Protein AF-T1HDE5-F1 (afdb_monomer)

pLDDT: mean 77.38, std 14.58, range [33.34, 96.5]

Foldseek 3Di:
DVVPPDDDDPVRVVVVVVVVVVCVVVVPDDDDDFLAEKEWEKAWDQQDPPLGTKIKIKIAGPPVRDMFIDIDRDLALVVNLCSCVPPNQVVCVVVVHHNAEYEYECDNSCDDDCVPGNNNVSCVVSNHHYHYDDPDPPQLVLLVVLLVLLCLQLQLLDPDDDPVSNVVSVVSVVVSVCSNVVSVVVLLVQVDPDPVVSVVVVVVVVVVVVVVVVVLVVQLVVLCVPPDDPDSVSVSVSSNVVSVVVSVVSVVCSVPRDRDPCVVVVVVVVVVVVVVVVVVVVD

Mean predicted aligned error: 15.59 Å

Solvent-accessible surface area (backbone atoms only — not comparable to full-atom values): 15996 Å² total; per-residue (Å²): 94,92,89,71,74,63,79,74,50,73,71,55,50,52,51,52,52,51,47,52,51,52,42,61,74,68,65,57,81,89,62,89,43,69,36,45,37,29,42,43,50,78,46,80,74,48,73,44,94,94,75,42,49,35,29,34,42,38,39,32,30,71,58,71,64,54,69,51,76,51,79,36,70,58,91,39,23,61,57,58,38,44,51,38,66,74,51,48,51,57,54,34,51,76,71,76,36,65,60,42,28,38,37,29,58,80,47,78,36,64,44,71,59,62,95,77,26,60,26,46,44,51,32,57,76,65,66,26,44,81,44,66,55,80,93,60,58,90,50,61,50,40,50,60,58,33,41,71,53,37,56,51,60,31,61,59,48,60,77,97,68,58,71,69,57,51,55,50,38,52,53,52,42,52,54,48,49,51,52,39,49,57,52,56,69,59,43,56,70,61,64,37,87,50,67,74,56,37,49,49,52,55,51,52,50,53,53,51,51,51,54,49,54,57,55,58,65,48,52,57,58,56,41,42,71,73,70,44,86,88,55,68,61,54,58,27,54,49,37,43,54,50,28,53,50,51,31,51,51,50,50,49,46,61,75,71,57,65,80,63,65,72,69,61,55,50,58,52,47,54,48,52,52,49,52,50,53,58,54,66,74,74,113

Organism: Rhodnius prolixus (NCBI:txid13249)

Structure (mmCIF, N/CA/C/O backbone):
data_AF-T1HDE5-F1
#
_entry.id   AF-T1HDE5-F1
#
loop_
_atom_site.group_PDB
_atom_site.id
_atom_site.type_symbol
_atom_site.label_atom_id
_atom_site.label_alt_id
_atom_site.label_comp_id
_atom_site.label_asym_id
_atom_site.label_entity_id
_atom_site.label_seq_id
_atom_site.pdbx_PDB_ins_code
_atom_site.Cartn_x
_atom_site.Cartn_y
_atom_site.Cartn_z
_atom_site.occupancy
_atom_site.B_iso_or_equiv
_atom_site.auth_seq_id
_atom_site.auth_comp_id
_atom_site.auth_asym_id
_atom_site.auth_atom_id
_atom_site.pdbx_PDB_model_num
ATOM 1 N N . VAL A 1 1 ? -34.417 -14.512 2.293 1.00 53.59 1 VAL A N 1
ATOM 2 C CA . VAL A 1 1 ? -35.151 -14.428 1.002 1.00 53.59 1 VAL A CA 1
ATOM 3 C C . VAL A 1 1 ? -35.798 -15.758 0.611 1.00 53.59 1 VAL A C 1
ATOM 5 O O . VAL A 1 1 ? -37.011 -15.853 0.720 1.00 53.59 1 VAL A O 1
ATOM 8 N N . ALA A 1 2 ? -35.048 -16.818 0.270 1.00 44.81 2 ALA A N 1
ATOM 9 C CA . ALA A 1 2 ? -35.649 -18.088 -0.186 1.00 44.81 2 ALA A CA 1
ATOM 10 C C . ALA A 1 2 ? -36.479 -18.849 0.877 1.00 44.81 2 ALA A C 1
ATOM 12 O O . ALA A 1 2 ? -37.381 -19.600 0.524 1.00 44.81 2 ALA A O 1
ATOM 13 N N . ARG A 1 3 ? -36.214 -18.642 2.177 1.00 43.38 3 ARG A N 1
ATOM 14 C CA . ARG A 1 3 ? -36.973 -19.267 3.282 1.00 43.38 3 ARG A CA 1
ATOM 15 C C . ARG A 1 3 ? -38.222 -18.497 3.734 1.00 43.38 3 ARG A C 1
ATOM 17 O O . ARG A 1 3 ? -39.025 -19.068 4.457 1.00 43.38 3 ARG A O 1
ATOM 24 N N . GLU A 1 4 ? -38.403 -17.246 3.312 1.00 59.16 4 GLU A N 1
ATOM 25 C CA . GLU A 1 4 ? -39.483 -16.364 3.803 1.00 59.16 4 GLU A CA 1
ATOM 26 C C . GLU A 1 4 ? -40.547 -16.048 2.739 1.00 59.16 4 GLU A C 1
ATOM 28 O O . GLU A 1 4 ? -41.459 -15.270 2.993 1.00 59.16 4 GLU A O 1
ATOM 33 N N . GLY A 1 5 ? -40.448 -16.629 1.537 1.00 52.88 5 GLY A N 1
ATOM 34 C CA . GLY A 1 5 ? -41.421 -16.387 0.463 1.00 52.88 5 GLY A CA 1
ATOM 35 C C . GLY A 1 5 ? -41.454 -14.938 -0.038 1.00 52.88 5 GLY A C 1
ATOM 36 O O . GLY A 1 5 ? -42.432 -14.528 -0.657 1.00 52.88 5 GLY A O 1
ATOM 37 N N . ILE A 1 6 ? -40.403 -14.155 0.229 1.00 66.75 6 ILE A N 1
ATOM 38 C CA . ILE A 1 6 ? -40.292 -12.767 -0.225 1.00 66.75 6 ILE A CA 1
ATOM 39 C C . ILE A 1 6 ? -40.090 -12.783 -1.743 1.00 66.75 6 ILE A C 1
ATOM 41 O O . ILE A 1 6 ? -39.006 -13.110 -2.229 1.00 66.75 6 ILE A O 1
ATOM 45 N N . VAL A 1 7 ? -41.148 -12.447 -2.483 1.00 74.81 7 VAL A N 1
ATOM 46 C CA . VAL A 1 7 ? -41.106 -12.264 -3.937 1.00 74.81 7 VAL A CA 1
ATOM 47 C C . VAL A 1 7 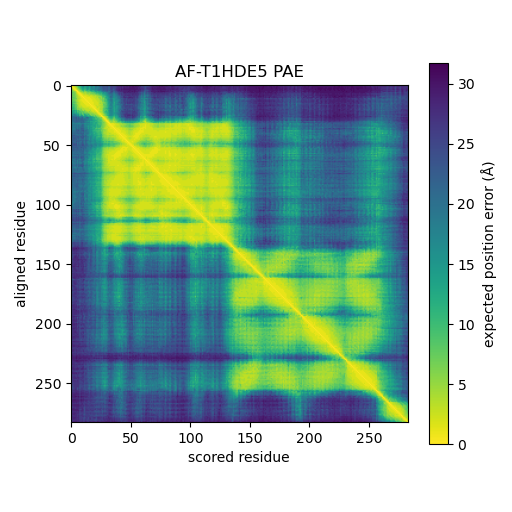? -40.513 -10.887 -4.216 1.00 74.81 7 VAL A C 1
ATOM 49 O O . VAL A 1 7 ? -41.127 -9.863 -3.919 1.00 74.81 7 VAL A O 1
ATOM 52 N N . LEU A 1 8 ? -39.291 -10.868 -4.742 1.00 75.31 8 LEU A N 1
ATOM 53 C CA . LEU A 1 8 ? -38.623 -9.642 -5.165 1.00 75.31 8 LEU A CA 1
ATOM 54 C C . LEU A 1 8 ? -39.191 -9.185 -6.511 1.00 75.31 8 LEU A C 1
ATOM 56 O O . LEU A 1 8 ? -39.484 -10.003 -7.379 1.00 75.31 8 LEU A O 1
ATOM 60 N N . THR A 1 9 ? -39.340 -7.875 -6.678 1.00 85.38 9 THR A N 1
ATOM 61 C CA . THR A 1 9 ? -39.699 -7.280 -7.974 1.00 85.38 9 THR A CA 1
ATOM 62 C C . THR A 1 9 ? -38.516 -7.337 -8.940 1.00 85.38 9 THR A C 1
ATOM 64 O O . THR A 1 9 ? -37.364 -7.302 -8.506 1.00 85.38 9 THR A O 1
ATOM 67 N N . ASP A 1 10 ? -38.775 -7.337 -10.249 1.00 80.25 10 ASP A N 1
ATOM 68 C CA . ASP A 1 10 ? -37.720 -7.366 -11.277 1.00 80.25 10 ASP A CA 1
ATOM 69 C C . ASP A 1 10 ? -36.709 -6.216 -11.118 1.00 80.25 10 ASP A C 1
ATOM 71 O O . ASP A 1 10 ? -35.513 -6.394 -11.333 1.00 80.25 10 ASP A O 1
ATOM 75 N N . ALA A 1 11 ? -37.161 -5.046 -10.652 1.00 79.69 11 ALA A N 1
ATOM 76 C CA . ALA A 1 11 ? -36.290 -3.910 -10.351 1.00 79.69 11 ALA A CA 1
ATOM 77 C C . ALA A 1 11 ? -35.357 -4.170 -9.152 1.00 79.69 11 ALA A C 1
ATOM 79 O O . ALA A 1 11 ? -34.214 -3.720 -9.150 1.00 79.69 11 ALA A O 1
ATOM 80 N N . GLN A 1 12 ? -35.824 -4.902 -8.136 1.00 72.50 12 GLN A N 1
ATOM 81 C CA . GLN A 1 12 ? -35.010 -5.295 -6.982 1.00 72.50 12 GLN A CA 1
ATOM 82 C C . GLN A 1 12 ? -34.031 -6.416 -7.337 1.00 72.50 12 GLN A C 1
ATOM 84 O O . GLN A 1 12 ? -32.903 -6.394 -6.852 1.00 72.50 12 GLN A O 1
ATOM 89 N N . ILE A 1 13 ? -34.437 -7.356 -8.197 1.00 78.06 13 ILE A N 1
ATOM 90 C CA . ILE A 1 13 ? -33.554 -8.404 -8.730 1.00 78.06 13 ILE A CA 1
ATOM 91 C C . ILE A 1 13 ? -32.435 -7.757 -9.552 1.00 78.06 13 ILE A C 1
ATOM 93 O O . ILE A 1 13 ? -31.268 -7.968 -9.246 1.00 78.06 13 ILE A O 1
ATOM 97 N N . ALA A 1 14 ? -32.773 -6.864 -10.485 1.00 77.44 14 ALA A N 1
ATOM 98 C CA . ALA A 1 14 ? -31.784 -6.142 -11.284 1.00 77.44 14 ALA A CA 1
ATOM 99 C C . ALA A 1 14 ? -30.843 -5.271 -10.429 1.00 77.44 14 ALA A C 1
ATOM 101 O O . ALA A 1 14 ? -29.657 -5.155 -10.730 1.00 77.44 14 ALA A O 1
ATOM 102 N N . ALA A 1 15 ? -31.342 -4.664 -9.344 1.00 73.06 15 ALA A N 1
ATOM 103 C CA . ALA A 1 15 ? -30.507 -3.907 -8.412 1.00 73.06 15 ALA A CA 1
ATOM 104 C C . ALA A 1 15 ? -29.549 -4.808 -7.611 1.00 73.06 15 ALA A C 1
ATOM 106 O O . ALA A 1 15 ? -28.401 -4.425 -7.389 1.00 73.06 15 ALA A O 1
ATOM 107 N N . LEU A 1 16 ? -29.998 -5.999 -7.200 1.00 73.25 16 LEU A N 1
ATOM 108 C CA . LEU A 1 16 ? -29.165 -6.994 -6.520 1.00 73.25 16 LEU A CA 1
ATOM 109 C C . LEU A 1 16 ? -28.104 -7.582 -7.453 1.00 73.25 16 LEU A C 1
ATOM 111 O O . LEU A 1 16 ? -26.960 -7.719 -7.039 1.00 73.25 16 LEU A O 1
ATOM 115 N N . GLU A 1 17 ? -28.456 -7.874 -8.704 1.00 74.88 17 GLU A N 1
ATOM 116 C CA . GLU A 1 17 ? -27.522 -8.369 -9.723 1.00 74.88 17 GLU A CA 1
ATOM 117 C C . GLU A 1 17 ? -26.490 -7.307 -10.106 1.00 74.88 17 GLU A C 1
ATOM 119 O O . GLU A 1 17 ? -25.300 -7.601 -10.188 1.00 74.88 17 GLU A O 1
ATOM 124 N N . LYS A 1 18 ? -26.919 -6.050 -10.272 1.00 70.19 18 LYS A N 1
ATOM 125 C CA . LYS A 1 18 ? -26.002 -4.935 -10.522 1.00 70.19 18 LYS A CA 1
ATOM 126 C C . LYS A 1 18 ? -25.035 -4.739 -9.357 1.00 70.19 18 LYS A C 1
ATOM 128 O O . LYS A 1 18 ? -23.846 -4.573 -9.591 1.00 70.19 18 LYS A O 1
ATOM 133 N N . LYS A 1 19 ? -25.534 -4.803 -8.120 1.00 61.78 19 LYS A N 1
ATOM 134 C CA . LYS A 1 19 ? -24.687 -4.731 -6.929 1.00 61.78 19 LYS A CA 1
ATOM 135 C C . LYS A 1 19 ? -23.710 -5.908 -6.870 1.00 61.78 19 LYS A C 1
ATOM 137 O O . LYS A 1 19 ? -22.530 -5.680 -6.678 1.00 61.78 19 LYS A O 1
ATOM 142 N N . ALA A 1 20 ? -24.168 -7.135 -7.117 1.00 57.62 20 ALA A N 1
ATOM 143 C CA . ALA A 1 20 ? -23.297 -8.310 -7.138 1.00 57.62 20 ALA A CA 1
ATOM 144 C C . ALA A 1 20 ? -22.174 -8.183 -8.184 1.00 57.62 20 ALA A C 1
ATOM 146 O O . ALA A 1 20 ? -21.029 -8.511 -7.892 1.00 57.62 20 ALA A O 1
ATOM 147 N N . HIS A 1 21 ? -22.479 -7.655 -9.373 1.00 54.59 21 HIS A N 1
ATOM 148 C CA . HIS A 1 21 ? -21.471 -7.384 -10.400 1.00 54.59 21 HIS A CA 1
ATOM 149 C C . HIS A 1 21 ? -20.528 -6.225 -10.045 1.00 54.59 21 HIS A C 1
ATOM 151 O O . HIS A 1 21 ? -19.339 -6.305 -10.352 1.00 54.59 21 HIS A O 1
ATOM 157 N N . ASP A 1 22 ? -21.025 -5.166 -9.402 1.00 46.50 22 ASP A N 1
ATOM 158 C CA . ASP A 1 22 ? -20.192 -4.060 -8.914 1.00 46.50 22 ASP A CA 1
ATOM 159 C C . ASP A 1 22 ? -19.246 -4.540 -7.786 1.00 46.50 22 ASP A C 1
ATOM 161 O O . ASP A 1 22 ? -18.060 -4.193 -7.786 1.00 46.50 22 ASP A O 1
ATOM 165 N N . ASP A 1 23 ? -19.730 -5.406 -6.889 1.00 47.06 23 ASP A N 1
ATOM 166 C CA . ASP A 1 23 ? -18.965 -6.022 -5.794 1.00 47.06 23 ASP A CA 1
ATOM 167 C C . ASP A 1 23 ? -17.870 -6.975 -6.356 1.00 47.06 23 ASP A C 1
ATOM 169 O O . ASP A 1 23 ? -16.711 -6.946 -5.920 1.00 47.06 23 ASP A O 1
ATOM 173 N N . GLU A 1 24 ? -18.190 -7.752 -7.404 1.00 43.56 24 GLU A N 1
ATOM 174 C CA . GLU A 1 24 ? -17.258 -8.641 -8.123 1.00 43.56 24 GLU A CA 1
ATOM 175 C C . GLU A 1 24 ? -16.187 -7.851 -8.908 1.00 43.56 24 GLU A C 1
ATOM 177 O O . GLU A 1 24 ? -15.001 -8.198 -8.890 1.00 43.56 24 GLU A O 1
ATOM 182 N N . ALA A 1 25 ? -16.563 -6.727 -9.532 1.00 33.34 25 ALA A N 1
ATOM 183 C CA . ALA A 1 25 ? -15.646 -5.837 -10.250 1.00 33.34 25 ALA A CA 1
ATOM 184 C C . ALA A 1 25 ? -14.690 -5.067 -9.315 1.00 33.34 25 ALA A C 1
ATOM 186 O O . ALA A 1 25 ? -13.556 -4.758 -9.700 1.00 33.34 25 ALA A O 1
ATOM 187 N N . CYS A 1 26 ? -15.115 -4.778 -8.081 1.00 38.41 26 CYS A N 1
ATOM 188 C CA . CYS A 1 26 ? -14.290 -4.132 -7.056 1.00 38.41 26 CYS A CA 1
ATOM 189 C C . CYS A 1 26 ? -13.333 -5.094 -6.333 1.00 38.41 26 CYS A C 1
ATOM 191 O O . CYS A 1 26 ? -12.420 -4.635 -5.635 1.00 38.41 26 CYS A O 1
ATOM 193 N N . GLY A 1 27 ? -13.488 -6.409 -6.526 1.00 43.47 27 GLY A N 1
ATOM 194 C CA . GLY A 1 27 ? -12.720 -7.419 -5.800 1.00 43.47 27 GLY A CA 1
ATOM 195 C C . GLY A 1 27 ? -13.027 -7.405 -4.302 1.00 43.47 27 GLY A C 1
ATOM 196 O O . GLY A 1 27 ? -12.107 -7.573 -3.493 1.00 43.47 27 GLY A O 1
ATOM 197 N N . GLU A 1 28 ? -14.287 -7.138 -3.941 1.00 50.78 28 GLU A N 1
ATOM 198 C CA . GLU A 1 28 ? -14.739 -7.175 -2.554 1.00 50.78 28 GLU A CA 1
ATOM 199 C C . GLU A 1 28 ? -14.569 -8.597 -2.001 1.00 50.78 28 GLU A C 1
ATOM 201 O O . GLU A 1 28 ? -14.748 -9.597 -2.698 1.00 50.78 28 GLU A O 1
ATOM 206 N N . ILE A 1 29 ? -14.113 -8.698 -0.753 1.00 61.16 29 ILE A N 1
ATOM 207 C CA . ILE A 1 29 ? -13.848 -9.993 -0.129 1.00 61.16 29 ILE A CA 1
ATOM 208 C C . ILE A 1 29 ? -15.200 -10.675 0.084 1.00 61.16 29 ILE A C 1
ATOM 210 O O . ILE A 1 29 ? -16.073 -10.098 0.727 1.00 61.16 29 ILE A O 1
ATOM 214 N N . GLU A 1 30 ? -15.381 -11.884 -0.451 1.00 61.44 30 GLU A N 1
ATOM 215 C CA . GLU A 1 30 ? -16.625 -12.637 -0.274 1.00 61.44 30 GLU A CA 1
ATOM 216 C C . GLU A 1 30 ? -16.906 -12.872 1.214 1.00 61.44 30 GLU A C 1
ATOM 218 O O . GLU A 1 30 ? -16.076 -13.424 1.943 1.00 61.44 30 GLU A O 1
ATOM 223 N N . THR A 1 31 ? -18.093 -12.466 1.666 1.00 74.25 31 THR A N 1
ATOM 224 C CA . THR A 1 31 ? -18.547 -12.614 3.053 1.00 74.25 31 THR A CA 1
ATOM 225 C C . THR A 1 31 ? -19.883 -13.339 3.061 1.00 74.25 31 THR A C 1
ATOM 227 O O . THR A 1 31 ? -20.853 -12.893 2.457 1.00 74.25 31 THR A O 1
ATOM 230 N N . ALA A 1 32 ? -19.934 -14.508 3.699 1.00 78.12 32 ALA A N 1
ATOM 231 C CA . ALA A 1 32 ? -21.092 -15.394 3.576 1.00 78.12 32 ALA A CA 1
ATOM 232 C C . ALA A 1 32 ? -22.177 -15.137 4.637 1.00 78.12 32 ALA A C 1
ATOM 234 O O . ALA A 1 32 ? -23.365 -15.302 4.361 1.00 78.12 32 ALA A O 1
ATOM 235 N N . HIS A 1 33 ? -21.777 -14.770 5.858 1.00 83.19 33 HIS A N 1
ATOM 236 C CA . HIS A 1 33 ? -22.671 -14.587 7.005 1.00 83.19 33 HIS A CA 1
ATOM 237 C C . HIS A 1 33 ? -22.008 -13.731 8.105 1.00 83.19 33 HIS A C 1
ATOM 239 O O . HIS A 1 33 ? -20.786 -13.552 8.079 1.00 83.19 33 HIS A O 1
ATOM 245 N N . PRO A 1 34 ? -22.769 -13.225 9.099 1.00 88.81 34 PRO A N 1
ATOM 246 C CA . PRO A 1 34 ? -22.189 -12.561 10.266 1.00 88.81 34 PRO A CA 1
ATOM 247 C C . PRO A 1 34 ? -21.198 -13.483 10.990 1.00 88.81 34 PRO A C 1
ATOM 249 O O . PRO A 1 34 ? -21.439 -14.687 11.099 1.00 88.81 34 PRO A O 1
ATOM 252 N N . GLY A 1 35 ? -20.079 -12.934 11.452 1.00 86.94 35 GLY A N 1
ATOM 253 C CA . GLY A 1 35 ? -18.974 -13.674 12.061 1.00 86.94 35 GLY A CA 1
ATOM 254 C C . GLY A 1 35 ? -18.032 -14.343 11.052 1.00 86.94 35 GLY A C 1
ATOM 255 O O . GLY A 1 35 ? -16.969 -14.818 11.438 1.00 86.94 35 GLY A O 1
ATOM 256 N N . TYR A 1 36 ? -18.348 -14.365 9.751 1.00 87.88 36 TYR A N 1
ATOM 257 C CA . TYR A 1 36 ? -17.479 -15.008 8.757 1.00 87.88 36 TYR A CA 1
ATOM 258 C C . TYR A 1 36 ? -16.140 -14.280 8.586 1.00 87.88 36 TYR A C 1
ATOM 260 O O . TYR A 1 36 ? -15.089 -14.917 8.533 1.00 87.88 36 TYR A O 1
ATOM 268 N N . LEU A 1 37 ? -16.176 -12.947 8.502 1.00 90.06 37 LEU A N 1
ATOM 269 C CA . LEU A 1 37 ? -14.991 -12.115 8.330 1.00 90.06 37 LEU A CA 1
ATOM 270 C C . LEU A 1 37 ? -15.151 -10.780 9.062 1.00 90.06 37 LEU A C 1
ATOM 272 O O . LEU A 1 37 ? -16.009 -9.960 8.725 1.00 90.06 37 LEU A O 1
ATOM 276 N N . GLY A 1 38 ? -14.269 -10.535 10.021 1.00 92.56 38 GLY A N 1
ATOM 277 C CA . GLY A 1 38 ? -14.075 -9.224 10.627 1.00 92.56 38 GLY A CA 1
ATOM 278 C C . GLY A 1 38 ? -12.896 -8.487 10.006 1.00 92.56 38 GLY A C 1
ATOM 279 O O . GLY A 1 38 ? -11.871 -9.095 9.720 1.00 92.56 38 GLY A O 1
ATOM 280 N N . SER A 1 39 ? -13.011 -7.179 9.819 1.00 93.44 39 SER A N 1
ATOM 281 C CA . SER A 1 39 ? -11.881 -6.297 9.532 1.00 93.44 39 SER A CA 1
ATOM 282 C C . SER A 1 39 ? -11.478 -5.597 10.821 1.00 93.44 39 SER A C 1
ATOM 284 O O . SER A 1 39 ? -12.318 -4.947 11.444 1.00 93.44 39 SER A O 1
ATOM 286 N N . GLN A 1 40 ? -10.215 -5.711 11.221 1.00 94.69 40 GLN A N 1
ATOM 287 C CA . GLN A 1 40 ? -9.689 -5.029 12.400 1.00 94.69 40 GLN A CA 1
ATOM 288 C C . GLN A 1 40 ? -8.559 -4.075 12.015 1.00 94.69 40 GLN A C 1
ATOM 290 O O . GLN A 1 40 ? -7.674 -4.443 11.241 1.00 94.69 40 GLN A O 1
ATOM 295 N N . ASP A 1 41 ? -8.610 -2.862 12.565 1.00 93.25 41 ASP A N 1
ATOM 296 C CA . ASP A 1 41 ? -7.663 -1.793 12.257 1.00 93.25 41 ASP A CA 1
ATOM 297 C C . ASP A 1 41 ? -7.372 -0.878 13.463 1.00 93.25 41 ASP A C 1
ATOM 299 O O . ASP A 1 41 ? -8.174 -0.775 14.401 1.00 93.25 41 ASP A O 1
ATOM 303 N N . THR A 1 42 ? -6.205 -0.225 13.442 1.00 91.75 42 THR A N 1
ATOM 304 C CA . THR A 1 42 ? -5.727 0.686 14.488 1.00 91.75 42 THR A CA 1
ATOM 305 C C . THR A 1 42 ? -5.529 2.090 13.943 1.00 91.75 42 THR A C 1
ATOM 307 O O . THR A 1 42 ? -4.538 2.373 13.275 1.00 91.75 42 THR A O 1
ATOM 310 N N . PHE A 1 43 ? -6.367 3.021 14.382 1.00 90.81 43 PHE A N 1
ATOM 311 C CA . PHE A 1 43 ? -6.286 4.417 13.975 1.00 90.81 43 PHE A CA 1
ATOM 312 C C . PHE A 1 43 ? -5.634 5.299 15.050 1.00 90.81 43 PHE A C 1
ATOM 314 O O . PHE A 1 43 ? -5.962 5.206 16.236 1.00 90.81 43 PHE A O 1
ATOM 321 N N . TYR A 1 44 ? -4.716 6.193 14.671 1.00 88.50 44 TYR A N 1
ATOM 322 C CA . TYR A 1 44 ? -4.182 7.194 15.602 1.00 88.50 44 TYR A CA 1
ATOM 323 C C . TYR A 1 44 ? -5.142 8.380 15.727 1.00 88.50 44 TYR A C 1
ATOM 325 O O . TYR A 1 44 ? -5.355 9.125 14.777 1.00 88.50 44 TYR A O 1
ATOM 333 N N . VAL A 1 45 ? -5.679 8.591 16.927 1.00 87.00 45 VAL A N 1
ATOM 334 C CA . VAL A 1 45 ? -6.692 9.627 17.179 1.00 87.00 45 VAL A CA 1
ATOM 335 C C . VAL A 1 45 ? -6.052 10.987 17.445 1.00 87.00 45 VAL A C 1
ATOM 337 O O . VAL A 1 45 ? -6.553 12.016 16.998 1.00 87.00 45 VAL A O 1
ATOM 340 N N . GLY A 1 46 ? -4.953 11.020 18.203 1.00 82.56 46 GLY A N 1
ATOM 341 C CA . GLY A 1 46 ? -4.307 12.272 18.594 1.00 82.56 46 GLY A CA 1
ATOM 342 C C . GLY A 1 46 ? -3.537 12.183 19.907 1.00 82.56 46 GLY A C 1
ATOM 343 O O . GLY A 1 46 ? -3.324 11.106 20.459 1.00 82.56 46 GLY A O 1
ATOM 344 N N . ASN A 1 47 ? -3.105 13.338 20.415 1.00 88.38 47 ASN A N 1
ATOM 345 C CA . ASN A 1 47 ? -2.389 13.455 21.684 1.00 88.38 47 ASN A CA 1
ATOM 346 C C . ASN A 1 47 ? -3.186 14.328 22.658 1.00 88.38 47 ASN A C 1
ATOM 348 O O . ASN A 1 47 ? -3.473 15.489 22.363 1.00 88.38 47 ASN A O 1
ATOM 352 N N . LEU A 1 48 ? -3.518 13.774 23.821 1.00 87.50 48 LEU A N 1
ATOM 353 C CA . LEU A 1 48 ? -4.272 14.447 24.872 1.00 87.50 48 LEU A CA 1
ATOM 354 C C . LEU A 1 48 ? -3.351 14.850 26.021 1.00 87.50 48 LEU A C 1
ATOM 356 O O . LEU A 1 48 ? -2.603 14.044 26.577 1.00 87.50 48 LEU A O 1
ATOM 360 N N . LYS A 1 49 ? -3.417 16.129 26.402 1.00 88.19 49 LYS A N 1
ATOM 361 C CA . LYS A 1 49 ? -2.581 16.696 27.465 1.00 88.19 49 LYS A CA 1
ATOM 362 C C . LYS A 1 49 ? -2.827 15.953 28.785 1.00 88.19 49 LYS A C 1
ATOM 364 O O . LYS A 1 49 ? -3.948 15.921 29.275 1.00 88.19 49 LYS A O 1
ATOM 369 N N . GLY A 1 50 ? -1.768 15.379 29.355 1.00 88.94 50 GLY A N 1
ATOM 370 C CA . GLY A 1 50 ? -1.820 14.599 30.599 1.00 88.94 50 GLY A CA 1
ATOM 371 C C . GLY A 1 50 ? -2.066 13.096 30.419 1.00 88.94 50 GLY A C 1
ATOM 372 O O . GLY A 1 50 ? -1.801 12.346 31.350 1.00 88.94 50 GLY A O 1
ATOM 373 N N . VAL A 1 51 ? -2.499 12.648 29.236 1.00 86.25 51 VAL A N 1
ATOM 374 C CA . VAL A 1 51 ? -2.740 11.225 28.917 1.00 86.25 51 VAL A CA 1
ATOM 375 C C . VAL A 1 51 ? -1.706 10.697 27.920 1.00 86.25 51 VAL A C 1
ATOM 377 O O . VAL A 1 51 ? -1.236 9.571 28.046 1.00 86.25 51 VAL A O 1
ATOM 380 N N . GLY A 1 52 ? -1.300 11.528 26.958 1.00 90.38 52 GLY A N 1
ATOM 381 C CA . GLY A 1 52 ? -0.385 11.155 25.887 1.00 90.38 52 GLY A CA 1
ATOM 382 C C . GLY A 1 52 ? -1.113 10.778 24.597 1.00 90.38 52 GLY A C 1
ATOM 383 O O . GLY A 1 52 ? -2.223 11.240 24.323 1.00 90.38 52 GLY A O 1
ATOM 384 N N . ARG A 1 53 ? -0.447 9.961 23.774 1.00 88.94 53 ARG A N 1
ATOM 385 C CA . ARG A 1 53 ? -0.973 9.483 22.489 1.00 88.94 53 ARG A CA 1
ATOM 386 C C . ARG A 1 53 ? -2.171 8.565 22.715 1.00 88.94 53 ARG A C 1
ATOM 388 O O . ARG A 1 53 ? -2.142 7.744 23.624 1.00 88.94 53 ARG A O 1
ATOM 395 N N . ILE A 1 54 ? -3.186 8.690 21.868 1.00 92.50 54 ILE A N 1
ATOM 396 C CA . ILE A 1 54 ? -4.377 7.845 21.877 1.00 92.50 54 ILE A CA 1
ATOM 397 C C . ILE A 1 54 ? -4.529 7.170 20.520 1.00 92.50 54 ILE A C 1
ATOM 399 O O . ILE A 1 54 ? -4.453 7.812 19.471 1.00 92.50 54 ILE A O 1
ATOM 403 N N . TYR A 1 55 ? -4.774 5.869 20.572 1.00 92.19 55 TYR A N 1
ATOM 404 C CA . TYR A 1 55 ? -5.036 4.995 19.442 1.00 92.19 55 TYR A CA 1
ATOM 405 C C . TYR A 1 55 ? -6.419 4.369 19.614 1.00 92.19 55 TYR A C 1
ATOM 407 O O . TYR A 1 55 ? -6.807 4.006 20.722 1.00 92.19 55 TYR A O 1
ATOM 415 N N . GLN A 1 56 ? -7.162 4.237 18.526 1.00 94.56 56 GLN A N 1
ATOM 416 C CA . GLN A 1 56 ? -8.447 3.561 18.467 1.00 94.56 56 GLN A CA 1
ATOM 417 C C . GLN A 1 56 ? -8.257 2.215 17.782 1.00 94.56 56 GLN A C 1
ATOM 419 O O . GLN A 1 56 ? -7.862 2.172 16.623 1.00 94.56 56 GLN A O 1
ATOM 424 N N . GLN A 1 57 ? -8.558 1.129 18.484 1.00 95.88 57 GLN A N 1
ATOM 425 C CA . GLN A 1 57 ? -8.783 -0.162 17.843 1.00 95.88 57 GLN A CA 1
ATOM 426 C C . GLN A 1 57 ? -10.233 -0.218 17.389 1.00 95.88 57 GLN A C 1
ATOM 428 O O . GLN A 1 57 ? -11.134 0.089 18.176 1.00 95.88 57 GLN A O 1
ATOM 433 N N . THR A 1 58 ? -10.452 -0.631 16.148 1.00 95.88 58 THR A N 1
ATOM 434 C CA . THR A 1 58 ? -11.786 -0.819 15.581 1.00 95.88 58 THR A CA 1
ATOM 435 C C . THR A 1 58 ? -11.876 -2.201 14.960 1.00 95.88 58 THR A C 1
ATOM 437 O O . THR A 1 58 ? -11.000 -2.602 14.203 1.00 95.88 58 THR A O 1
ATOM 440 N N . PHE A 1 59 ? -12.948 -2.917 15.268 1.00 96.12 59 PHE A N 1
ATOM 441 C CA . PHE A 1 59 ? -13.354 -4.149 14.610 1.00 96.12 59 PHE A CA 1
ATOM 442 C C . PHE A 1 59 ? -14.673 -3.888 13.894 1.00 96.12 59 PHE A C 1
ATOM 444 O O . PHE A 1 59 ? -15.591 -3.337 14.498 1.00 96.12 59 PHE A O 1
ATOM 451 N N . VAL A 1 60 ? -14.786 -4.298 12.636 1.00 95.00 60 VAL A N 1
ATOM 452 C CA . VAL A 1 60 ? -16.019 -4.212 11.853 1.00 95.00 60 VAL A CA 1
ATOM 453 C C . VAL A 1 60 ? -16.297 -5.563 11.226 1.00 95.00 60 VAL A C 1
ATOM 455 O O . VAL A 1 60 ? -15.475 -6.083 10.475 1.00 95.00 60 VAL A O 1
ATOM 458 N N . ASP A 1 61 ? -17.471 -6.121 11.482 1.00 93.25 61 ASP A N 1
ATOM 459 C CA . ASP A 1 61 ? -17.927 -7.288 10.743 1.00 93.25 61 ASP A CA 1
ATOM 460 C C . ASP A 1 61 ? -18.346 -6.884 9.334 1.00 93.25 61 ASP A C 1
ATOM 462 O O . ASP A 1 61 ? -19.161 -5.985 9.112 1.00 93.25 61 ASP A O 1
ATOM 466 N N . THR A 1 62 ? -17.741 -7.542 8.358 1.00 87.00 62 THR A N 1
ATOM 467 C CA . THR A 1 62 ? -17.856 -7.149 6.954 1.00 87.00 62 THR A CA 1
ATOM 468 C C . THR A 1 62 ? -19.213 -7.500 6.343 1.00 87.00 62 THR A C 1
ATOM 470 O O . THR A 1 62 ? -19.582 -6.883 5.344 1.00 87.00 62 THR A O 1
ATOM 473 N N . TYR A 1 63 ? -19.993 -8.393 6.962 1.00 86.50 63 TYR A N 1
ATOM 474 C CA . TYR A 1 63 ? -21.325 -8.778 6.497 1.00 86.50 63 TYR A CA 1
ATOM 475 C C . TYR A 1 63 ? -22.422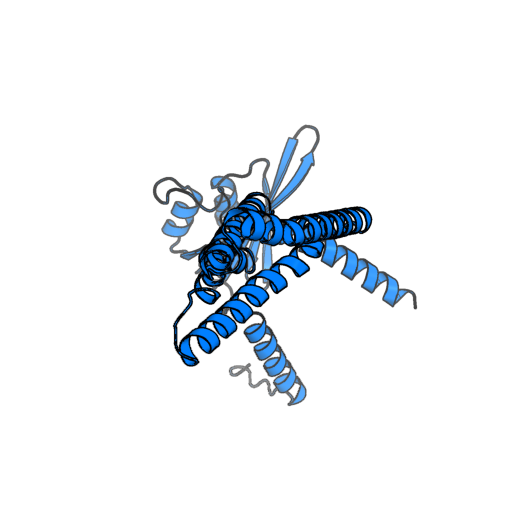 -7.927 7.156 1.00 86.50 63 TYR A C 1
ATOM 477 O O . TYR A 1 63 ? -23.177 -7.226 6.486 1.00 86.50 63 TYR A O 1
ATOM 485 N N . SER A 1 64 ? -22.488 -7.958 8.486 1.00 87.50 64 SER A N 1
ATOM 486 C CA . SER A 1 64 ? -23.504 -7.282 9.301 1.00 87.50 64 SER A CA 1
ATOM 487 C C . SER A 1 64 ? -23.243 -5.788 9.493 1.00 87.50 64 SER A C 1
ATOM 489 O O . SER A 1 64 ? -24.144 -5.062 9.909 1.00 87.50 64 SER A O 1
ATOM 491 N N . LYS A 1 65 ? -22.018 -5.327 9.198 1.00 89.75 65 LYS A N 1
ATOM 492 C CA . LYS A 1 65 ? -21.547 -3.948 9.410 1.00 89.75 65 LYS A CA 1
ATOM 493 C C . LYS A 1 65 ? -21.610 -3.499 10.877 1.00 89.75 65 LYS A C 1
ATOM 495 O O . LYS A 1 65 ? -21.578 -2.303 11.161 1.00 89.75 65 LYS A O 1
ATOM 500 N N . VAL A 1 66 ? -21.666 -4.446 11.817 1.00 91.56 66 VAL A N 1
ATOM 501 C CA . VAL A 1 66 ? -21.548 -4.167 13.253 1.00 91.56 66 VAL A CA 1
ATOM 502 C C . VAL A 1 66 ? -20.100 -3.821 13.571 1.00 91.56 66 VAL A C 1
ATOM 504 O O . VAL A 1 66 ? -19.184 -4.559 13.206 1.00 91.56 66 VAL A O 1
ATOM 507 N N . ALA A 1 67 ? -19.899 -2.699 14.261 1.00 94.56 67 ALA A N 1
ATOM 508 C CA . ALA A 1 67 ? -18.584 -2.202 14.627 1.00 94.56 67 ALA A CA 1
ATOM 509 C C . ALA A 1 67 ? -18.416 -2.112 16.146 1.00 94.56 67 ALA A C 1
ATOM 511 O O . ALA A 1 67 ? -19.301 -1.635 16.855 1.00 94.56 67 ALA A O 1
ATOM 512 N N . HIS A 1 68 ? -17.243 -2.508 16.627 1.00 95.94 68 HIS A N 1
ATOM 513 C CA . HIS A 1 68 ? -16.791 -2.308 17.998 1.00 95.94 68 HIS A CA 1
ATOM 514 C C . HIS A 1 68 ? -15.531 -1.457 17.968 1.00 95.94 68 HIS A C 1
ATOM 516 O O . HIS A 1 68 ? -14.643 -1.692 17.149 1.00 95.94 68 HIS A O 1
ATOM 522 N N . CYS A 1 69 ? -15.425 -0.479 18.862 1.00 95.44 69 CYS A N 1
ATOM 523 C CA . CYS A 1 69 ? -14.224 0.333 18.965 1.00 95.44 69 CYS A CA 1
ATOM 524 C C . CYS A 1 69 ? -13.850 0.605 20.419 1.00 95.44 69 CYS A C 1
ATOM 526 O O . CYS A 1 69 ? -14.712 0.762 21.285 1.00 95.44 69 CYS A O 1
ATOM 528 N N . LYS A 1 70 ? -12.544 0.662 20.685 1.00 96.25 70 LYS A N 1
ATOM 529 C CA . LYS A 1 70 ? -11.996 0.935 22.016 1.00 96.25 70 LYS A CA 1
ATOM 530 C C . LYS A 1 70 ? -10.715 1.752 21.903 1.00 96.25 70 LYS A C 1
ATOM 532 O O . LYS A 1 70 ? -9.920 1.568 20.981 1.00 96.25 70 LYS A O 1
ATOM 537 N N . LEU A 1 71 ? -10.548 2.701 22.823 1.00 95.31 71 LEU A N 1
ATOM 538 C CA . LEU A 1 71 ? -9.405 3.610 22.858 1.00 95.31 71 LEU A CA 1
ATOM 539 C C . LEU A 1 71 ? -8.324 3.089 23.804 1.00 95.31 71 LEU A C 1
ATOM 541 O O . LEU A 1 71 ? -8.612 2.667 24.922 1.00 95.31 71 LEU A O 1
ATOM 545 N N . TYR A 1 72 ? -7.075 3.203 23.370 1.00 94.62 72 TYR A N 1
ATOM 546 C CA . TYR A 1 72 ? -5.888 2.789 24.101 1.00 94.62 72 TYR A CA 1
ATOM 547 C C . TYR A 1 72 ? -4.815 3.870 24.039 1.00 94.62 72 TYR A C 1
ATOM 549 O O . TYR A 1 72 ? -4.708 4.621 23.072 1.00 94.62 72 TYR A O 1
ATOM 557 N N . THR A 1 73 ? -3.968 3.928 25.059 1.00 92.81 73 THR A N 1
ATOM 558 C CA . THR A 1 73 ? -2.804 4.828 25.081 1.00 92.81 73 THR A CA 1
ATOM 559 C C . THR A 1 73 ? -1.598 4.258 24.335 1.00 92.81 73 THR A C 1
ATOM 561 O O . THR A 1 73 ? -0.675 4.988 23.977 1.00 92.81 73 THR A O 1
ATOM 564 N N . ASN A 1 74 ? -1.618 2.952 24.055 1.00 88.69 74 ASN A N 1
ATOM 565 C CA . ASN A 1 74 ? -0.532 2.221 23.419 1.00 88.69 74 ASN A CA 1
ATOM 566 C C . ASN A 1 74 ? -1.029 1.415 22.213 1.00 88.69 74 ASN A C 1
ATOM 568 O O . ASN A 1 74 ? -2.118 0.838 22.231 1.00 88.69 74 ASN A O 1
ATOM 572 N N . LYS A 1 75 ? -0.175 1.336 21.192 1.00 89.00 75 LYS A N 1
ATOM 573 C CA . LYS A 1 75 ? -0.350 0.511 19.995 1.00 89.00 75 LYS A CA 1
ATOM 574 C C . LYS A 1 75 ? 0.464 -0.779 20.168 1.00 89.00 75 LYS A C 1
ATOM 576 O O . LYS A 1 75 ? 1.649 -0.796 19.846 1.00 89.00 75 LYS A O 1
ATOM 581 N N . THR A 1 76 ? -0.130 -1.815 20.768 1.00 92.75 76 THR A N 1
ATOM 582 C CA . THR A 1 76 ? 0.538 -3.101 21.053 1.00 92.75 76 THR A CA 1
ATOM 583 C C . THR A 1 76 ? -0.346 -4.292 20.665 1.00 92.75 76 THR A C 1
ATOM 585 O O . THR A 1 76 ? -1.566 -4.146 20.601 1.00 92.75 76 THR A O 1
ATOM 588 N N . PRO A 1 77 ? 0.231 -5.492 20.456 1.00 93.38 77 PRO A N 1
ATOM 589 C CA . PRO A 1 77 ? -0.557 -6.695 20.175 1.00 93.38 77 PRO A CA 1
ATOM 590 C C . PRO A 1 77 ? -1.588 -7.024 21.253 1.00 93.38 77 PRO A C 1
ATOM 592 O O . PRO A 1 77 ? -2.693 -7.473 20.957 1.00 93.38 77 PRO A O 1
ATOM 595 N N . LEU A 1 78 ? -1.251 -6.736 22.511 1.00 93.69 78 LEU A N 1
ATOM 596 C CA . LEU A 1 78 ? -2.151 -6.933 23.637 1.00 93.69 78 LEU A CA 1
ATOM 597 C C . LEU A 1 78 ? -3.417 -6.071 23.528 1.00 93.69 78 LEU A C 1
ATOM 599 O O . LEU A 1 78 ? -4.500 -6.566 23.812 1.00 93.69 78 LEU A O 1
ATOM 603 N N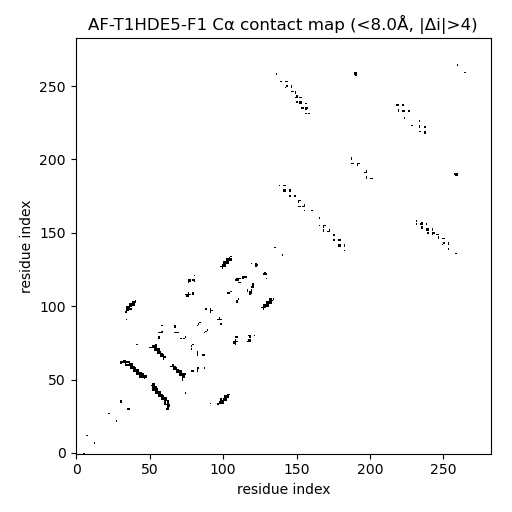 . THR A 1 79 ? -3.312 -4.808 23.094 1.00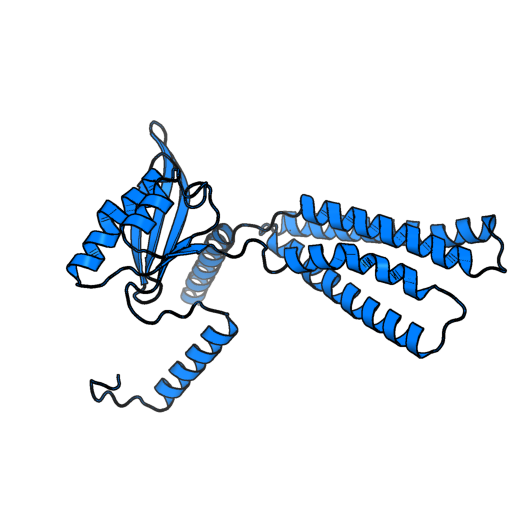 94.25 79 THR A N 1
ATOM 604 C CA . THR A 1 79 ? -4.496 -3.941 22.954 1.00 94.25 79 THR A CA 1
ATOM 605 C C . THR A 1 79 ? -5.373 -4.345 21.771 1.00 94.25 79 THR A C 1
ATOM 607 O O . THR A 1 79 ? -6.592 -4.208 21.843 1.00 94.25 79 THR A O 1
ATOM 610 N N . ALA A 1 80 ? -4.783 -4.909 20.713 1.00 94.06 80 ALA A N 1
ATOM 611 C CA . ALA A 1 80 ? -5.533 -5.507 19.610 1.00 94.06 80 ALA A CA 1
ATOM 612 C C . ALA A 1 80 ? -6.329 -6.750 20.054 1.00 94.06 80 ALA A C 1
ATOM 614 O O . ALA A 1 80 ? -7.487 -6.905 19.665 1.00 94.06 80 ALA A O 1
ATOM 615 N N . ALA A 1 81 ? -5.729 -7.610 20.885 1.00 95.44 81 ALA A N 1
ATOM 616 C CA . ALA A 1 81 ? -6.388 -8.802 21.424 1.00 95.44 81 ALA A CA 1
ATOM 617 C C . ALA A 1 81 ? -7.451 -8.452 22.479 1.00 95.44 81 ALA A C 1
ATOM 619 O O . ALA A 1 81 ? -8.512 -9.070 22.512 1.00 95.44 81 ALA A O 1
ATOM 620 N N . ASP A 1 82 ? -7.198 -7.429 23.302 1.00 96.50 82 ASP A N 1
ATOM 621 C CA . ASP A 1 82 ? -8.129 -6.960 24.333 1.00 96.50 82 ASP A CA 1
ATOM 622 C C . ASP A 1 82 ? -9.481 -6.534 23.747 1.00 96.50 82 ASP A C 1
ATOM 624 O O . ASP A 1 82 ? -10.511 -6.931 24.281 1.00 96.50 82 ASP A O 1
ATOM 628 N N . LEU A 1 83 ? -9.508 -5.804 22.620 1.00 95.75 83 LEU A N 1
ATOM 629 C CA . LEU A 1 83 ? -10.769 -5.444 21.952 1.00 95.75 83 LEU A CA 1
ATOM 630 C C . LEU A 1 83 ? -11.590 -6.692 21.588 1.00 95.75 83 LEU A C 1
ATOM 632 O O . LEU A 1 83 ? -12.812 -6.707 21.763 1.00 95.75 83 LEU A O 1
ATOM 636 N N . LEU A 1 84 ? -10.918 -7.731 21.079 1.00 95.88 84 LEU A N 1
ATOM 637 C CA . LEU A 1 84 ? -11.581 -8.972 20.698 1.00 95.88 84 LEU A CA 1
ATOM 638 C C . LEU A 1 84 ? -12.149 -9.690 21.922 1.00 95.88 84 LEU A C 1
ATOM 640 O O . LEU A 1 84 ? -13.316 -10.072 21.915 1.00 95.88 84 LEU A O 1
ATOM 644 N N . ASN A 1 85 ? -11.343 -9.802 22.976 1.00 95.62 85 ASN A N 1
ATOM 645 C CA . ASN A 1 85 ? -11.696 -10.500 24.207 1.00 95.62 85 ASN A CA 1
ATOM 646 C C . ASN A 1 85 ? -12.803 -9.808 25.011 1.00 95.62 85 ASN A C 1
ATOM 648 O O . ASN A 1 85 ? -13.659 -10.470 25.584 1.00 95.62 85 ASN A O 1
ATOM 652 N N . ASP A 1 86 ? -12.761 -8.481 25.090 1.00 95.44 86 ASP A N 1
ATOM 653 C CA . ASP A 1 86 ? -13.634 -7.688 25.959 1.00 95.44 86 ASP A CA 1
ATOM 654 C C . ASP A 1 86 ? -15.002 -7.418 25.324 1.00 95.44 86 ASP A C 1
ATOM 656 O O . ASP A 1 86 ? -16.012 -7.348 26.019 1.00 95.44 86 ASP A O 1
ATOM 660 N N . SER A 1 87 ? -15.049 -7.238 24.000 1.00 93.94 87 SER A N 1
ATOM 661 C CA . SER A 1 87 ? -16.251 -6.743 23.317 1.00 93.94 87 SER A CA 1
ATOM 662 C C . SER A 1 87 ? -16.709 -7.605 22.148 1.00 93.94 87 SER A C 1
ATOM 664 O O . SER A 1 87 ? -17.905 -7.856 22.029 1.00 93.94 87 SER A O 1
ATOM 666 N N . VAL A 1 88 ? -15.798 -8.040 21.272 1.00 95.06 88 VAL A N 1
ATOM 667 C CA . VAL A 1 88 ? -16.190 -8.690 20.010 1.00 95.06 88 VAL A CA 1
ATOM 668 C C . VAL A 1 88 ? -16.639 -10.128 20.248 1.00 95.06 88 VAL A C 1
ATOM 670 O O . VAL A 1 88 ? -17.798 -10.447 20.002 1.00 95.06 88 VAL A O 1
ATOM 673 N N . LEU A 1 89 ? -15.758 -10.996 20.749 1.00 95.00 89 LEU A N 1
ATOM 674 C CA . LEU A 1 89 ? -16.075 -12.417 20.919 1.00 95.00 89 LEU A CA 1
ATOM 675 C C . LEU A 1 89 ? -17.264 -12.641 21.863 1.00 95.00 89 LEU A C 1
ATOM 677 O O . LEU A 1 89 ? -18.179 -13.354 21.453 1.00 95.00 89 LEU A O 1
ATOM 681 N N . PRO A 1 90 ? -17.368 -11.965 23.029 1.00 96.12 90 PRO A N 1
ATOM 682 C CA . PRO A 1 90 ? -18.543 -12.110 23.888 1.00 96.12 90 PRO A CA 1
ATOM 683 C C . PRO A 1 90 ? -19.856 -11.704 23.204 1.00 96.12 90 PRO A C 1
ATOM 685 O O . PRO A 1 90 ? -20.895 -12.319 23.443 1.00 96.12 90 PRO A O 1
ATOM 688 N N . PHE A 1 91 ? -19.832 -10.681 22.341 1.00 95.19 91 PHE A N 1
ATOM 689 C CA . PHE A 1 91 ? -21.017 -10.250 21.600 1.00 95.19 91 PHE A CA 1
ATOM 690 C C . PHE A 1 91 ? -21.472 -11.311 20.590 1.00 95.19 91 PHE A C 1
ATOM 692 O O . PHE A 1 91 ? -22.659 -11.634 20.544 1.00 95.19 91 PHE A O 1
ATOM 699 N N . TYR A 1 92 ? -20.546 -11.877 19.813 1.00 93.88 92 TYR A N 1
ATOM 700 C CA . TYR A 1 92 ? -20.867 -12.916 18.829 1.00 93.88 92 TYR A CA 1
ATOM 701 C C . TYR A 1 92 ? -21.262 -14.243 19.493 1.00 93.88 92 TYR A C 1
ATOM 703 O O . TYR A 1 92 ? -22.254 -14.853 19.086 1.00 93.88 92 TYR A O 1
ATOM 711 N N . GLU A 1 93 ? -20.586 -14.635 20.578 1.00 92.88 93 GLU A N 1
ATOM 712 C CA . GLU A 1 93 ? -20.955 -15.808 21.381 1.00 92.88 93 GLU A CA 1
ATOM 713 C C . GLU A 1 93 ? -22.366 -15.685 21.964 1.00 92.88 93 GLU A C 1
ATOM 715 O O . GLU A 1 93 ? -23.141 -16.641 21.904 1.00 92.88 93 GLU A O 1
ATOM 720 N N . ALA A 1 94 ? -22.751 -14.499 22.453 1.00 93.56 94 ALA A N 1
ATOM 721 C CA . ALA A 1 94 ? -24.104 -14.252 22.955 1.00 93.56 94 ALA A CA 1
ATOM 722 C C . ALA A 1 94 ? -25.189 -14.416 21.874 1.00 93.56 94 ALA A C 1
ATOM 724 O O . ALA A 1 94 ? -26.341 -14.702 22.199 1.00 93.56 94 ALA A O 1
ATOM 725 N N . GLN A 1 95 ? -24.830 -14.256 20.596 1.00 91.81 95 GLN A N 1
ATOM 726 C CA . GLN A 1 95 ? -25.712 -14.502 19.450 1.00 91.81 95 GLN A CA 1
ATOM 727 C C . GLN A 1 95 ? -25.591 -15.932 18.892 1.00 91.81 95 GLN A C 1
ATOM 729 O O . GLN A 1 95 ? -26.259 -16.263 17.912 1.00 91.81 95 GLN A O 1
ATOM 734 N N . GLY A 1 96 ? -24.757 -16.789 19.493 1.00 89.69 96 GLY A N 1
ATOM 735 C CA . GLY A 1 96 ? -24.498 -18.147 19.012 1.00 89.69 96 GLY A CA 1
ATOM 736 C C . GLY A 1 96 ? -23.747 -18.191 17.678 1.00 89.69 96 GLY A C 1
ATOM 737 O O . GLY A 1 96 ? -23.916 -19.142 16.913 1.00 89.69 96 GLY A O 1
ATOM 738 N N . LEU A 1 97 ? -22.956 -17.159 17.374 1.00 89.75 97 LEU A N 1
ATOM 739 C CA . LEU A 1 97 ? -22.219 -17.016 16.122 1.00 89.75 97 LEU A CA 1
ATOM 740 C C . LEU A 1 97 ? -20.708 -17.131 16.375 1.00 89.75 97 LEU A C 1
ATOM 742 O O . LEU A 1 97 ? -20.185 -16.402 17.216 1.00 89.75 97 LEU A O 1
ATOM 746 N N . PRO A 1 98 ? -19.978 -17.997 15.652 1.00 88.19 98 PRO A N 1
ATOM 747 C CA . PRO A 1 98 ? -18.524 -18.030 15.727 1.00 88.19 98 PRO A CA 1
ATOM 748 C C . PRO A 1 98 ? -17.905 -16.930 14.854 1.00 88.19 98 PRO A C 1
ATOM 750 O O . PRO A 1 98 ? -18.354 -16.693 13.729 1.00 88.19 98 PRO A O 1
ATOM 753 N N . VAL A 1 99 ? -16.836 -16.299 15.346 1.00 91.44 99 VAL A N 1
ATOM 754 C CA . VAL A 1 99 ? -15.971 -15.443 14.520 1.00 91.44 99 VAL A CA 1
ATOM 755 C C . VAL A 1 99 ? -14.923 -16.330 13.857 1.00 91.44 99 VAL A C 1
ATOM 757 O O . VAL A 1 99 ? -14.086 -16.900 14.541 1.00 91.44 99 VAL A O 1
ATOM 760 N N . LEU A 1 100 ? -14.976 -16.471 12.533 1.00 88.69 100 LEU A N 1
ATOM 761 C CA . LEU A 1 100 ? -14.156 -17.439 11.797 1.00 88.69 100 LEU A CA 1
ATOM 762 C C . LEU A 1 100 ? -12.837 -16.850 11.308 1.00 88.69 100 LEU A C 1
ATOM 764 O O . LEU A 1 100 ? -11.805 -17.516 11.352 1.00 88.69 100 LEU A O 1
ATOM 768 N N . ARG A 1 101 ? -12.860 -15.613 10.802 1.00 88.56 101 ARG A N 1
ATOM 769 C CA . ARG A 1 101 ? -11.668 -14.970 10.241 1.00 88.56 101 ARG A CA 1
ATOM 770 C C . ARG A 1 101 ? -11.591 -13.508 10.597 1.00 88.56 101 ARG A C 1
ATOM 772 O O . ARG A 1 101 ? -12.605 -12.811 10.652 1.00 88.56 101 ARG A O 1
ATOM 779 N N . ILE A 1 102 ? -10.362 -13.029 10.731 1.00 92.38 102 ILE A N 1
ATOM 780 C CA . ILE A 1 102 ? -10.075 -11.610 10.894 1.00 92.38 102 ILE A CA 1
ATOM 781 C C . ILE A 1 102 ? -9.037 -11.177 9.864 1.00 92.38 102 ILE A C 1
ATOM 783 O O . ILE A 1 102 ? -7.968 -11.777 9.738 1.00 92.38 102 ILE A O 1
ATOM 787 N N . LEU A 1 103 ? -9.374 -10.125 9.122 1.00 90.44 103 LEU A N 1
ATOM 788 C CA . LEU A 1 103 ? -8.493 -9.406 8.222 1.00 90.44 103 LEU A CA 1
ATOM 789 C C . LEU A 1 103 ? -7.883 -8.215 8.951 1.00 90.44 103 LEU A C 1
ATOM 791 O O . LEU A 1 103 ? -8.604 -7.345 9.436 1.00 90.44 103 LEU A O 1
ATOM 795 N N . THR A 1 104 ? -6.557 -8.146 8.953 1.00 91.44 104 THR A N 1
ATOM 796 C CA . THR A 1 104 ? -5.817 -6.967 9.413 1.00 91.44 104 THR A CA 1
ATOM 797 C C . THR A 1 104 ? -4.801 -6.530 8.367 1.00 91.44 104 THR A C 1
ATOM 799 O O . THR A 1 104 ? -4.475 -7.262 7.421 1.00 91.44 104 THR A O 1
ATOM 802 N N . ASP A 1 105 ? -4.230 -5.348 8.560 1.00 86.56 105 ASP A N 1
ATOM 803 C CA . ASP A 1 105 ? -3.021 -4.951 7.854 1.00 86.56 105 ASP A CA 1
ATOM 804 C C . ASP A 1 105 ? -1.788 -5.748 8.363 1.00 86.56 105 ASP A C 1
ATOM 806 O O . ASP A 1 105 ? -1.899 -6.746 9.091 1.00 86.56 105 ASP A O 1
ATOM 810 N N . ARG A 1 106 ? -0.585 -5.349 7.929 1.00 82.38 106 ARG A N 1
ATOM 811 C CA . ARG A 1 106 ? 0.682 -5.928 8.417 1.00 82.38 106 ARG A CA 1
ATOM 812 C C . ARG A 1 106 ? 1.340 -5.095 9.521 1.00 82.38 106 ARG A C 1
ATOM 814 O O . ARG A 1 106 ? 2.559 -5.183 9.684 1.00 82.38 106 ARG A O 1
ATOM 821 N N . GLY A 1 107 ? 0.561 -4.314 10.265 1.00 84.12 107 GLY A N 1
ATOM 822 C CA . GLY A 1 107 ? 1.020 -3.579 11.433 1.00 84.12 107 GLY A CA 1
ATOM 823 C C . GLY A 1 107 ? 1.681 -4.496 12.462 1.00 84.12 107 GLY A C 1
ATOM 824 O O . GLY A 1 107 ? 1.358 -5.681 12.587 1.00 84.12 107 GLY A O 1
ATOM 825 N N . THR A 1 108 ? 2.637 -3.945 13.204 1.00 86.44 108 THR A N 1
ATOM 826 C CA . THR A 1 108 ? 3.407 -4.658 14.240 1.00 86.44 108 THR A CA 1
ATOM 827 C C . THR A 1 108 ? 2.559 -5.138 15.420 1.00 86.44 108 THR A C 1
ATOM 829 O O . THR A 1 108 ? 3.016 -5.942 16.219 1.00 86.44 108 THR A O 1
ATOM 832 N N . GLU A 1 109 ? 1.348 -4.610 15.552 1.00 89.69 109 GLU A N 1
ATOM 833 C CA . GLU A 1 109 ? 0.330 -4.970 16.531 1.00 89.69 109 GLU A CA 1
ATOM 834 C C . GLU A 1 109 ? -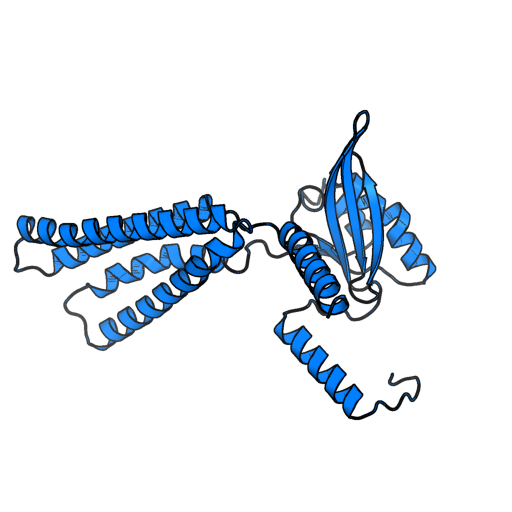0.473 -6.211 16.121 1.00 89.69 109 GLU A C 1
ATOM 836 O O . GLU A 1 109 ? -0.997 -6.906 16.983 1.00 89.69 109 GLU A O 1
ATOM 841 N N . TYR A 1 110 ? -0.536 -6.530 14.826 1.00 91.00 110 TYR A N 1
ATOM 842 C CA . TYR A 1 110 ? -1.247 -7.709 14.326 1.00 91.00 110 TYR A CA 1
ATOM 843 C C . TYR A 1 110 ? -0.291 -8.799 13.842 1.00 91.00 110 TYR A C 1
ATOM 845 O O . TYR A 1 110 ? -0.618 -9.986 13.882 1.00 91.00 110 TYR A O 1
ATOM 853 N N . CYS A 1 111 ? 0.900 -8.417 13.379 1.00 86.44 111 CYS A N 1
ATOM 854 C CA . CYS A 1 111 ? 1.864 -9.314 12.756 1.00 86.44 111 CYS A CA 1
ATOM 855 C C . CYS A 1 111 ? 3.217 -9.321 13.481 1.00 86.44 111 CYS A C 1
ATOM 857 O O . CYS A 1 111 ? 3.907 -8.306 13.547 1.00 86.44 111 CYS A O 1
ATOM 859 N N . GLY A 1 112 ? 3.675 -10.516 13.868 1.00 83.94 112 GLY A N 1
ATOM 860 C CA . GLY A 1 112 ? 5.029 -10.739 14.373 1.00 83.94 112 GLY A CA 1
ATOM 861 C C . GLY A 1 112 ? 5.493 -12.183 14.193 1.00 83.94 112 GLY A C 1
ATOM 862 O O . GLY A 1 112 ? 5.097 -12.866 13.246 1.00 83.94 112 GLY A O 1
ATOM 863 N N . LYS A 1 113 ? 6.370 -12.652 15.087 1.00 80.06 113 LYS A N 1
ATOM 864 C CA . LYS A 1 113 ? 6.720 -14.076 15.167 1.00 80.06 113 LYS A CA 1
ATOM 865 C C . LYS A 1 113 ? 5.572 -14.811 15.850 1.00 80.06 113 LYS A C 1
ATOM 867 O O . LYS A 1 113 ? 5.321 -14.549 17.019 1.00 80.06 113 LYS A O 1
ATOM 872 N N . VAL A 1 114 ? 4.922 -15.726 15.132 1.00 70.94 114 VAL A N 1
ATOM 873 C CA . VAL A 1 114 ? 3.688 -16.404 15.576 1.00 70.94 114 VAL A CA 1
ATOM 874 C C . VAL A 1 114 ? 3.815 -16.993 16.987 1.00 70.94 114 VAL A C 1
ATOM 876 O O . VAL A 1 114 ? 2.912 -16.824 17.791 1.00 70.94 114 VAL A O 1
ATOM 879 N N . GLU A 1 115 ? 4.959 -17.592 17.323 1.00 73.81 115 GLU A N 1
ATOM 880 C CA . GLU A 1 115 ? 5.212 -18.214 18.635 1.00 73.81 115 GLU A CA 1
ATOM 881 C C . GLU A 1 115 ? 5.294 -17.230 19.816 1.00 73.81 115 GLU A C 1
ATOM 883 O O . GLU A 1 115 ? 5.241 -17.649 20.967 1.00 73.81 115 GLU A O 1
ATOM 888 N N . GLN A 1 116 ? 5.474 -15.934 19.556 1.00 82.94 116 GLN A N 1
ATOM 889 C CA . GLN A 1 116 ? 5.732 -14.911 20.580 1.00 82.94 116 GLN A CA 1
ATOM 890 C C . GLN A 1 116 ? 4.785 -13.713 20.479 1.00 82.94 116 GLN A C 1
ATOM 892 O O . GLN A 1 116 ? 4.946 -12.741 21.210 1.00 82.94 116 GLN A O 1
ATOM 897 N N . HIS A 1 117 ? 3.849 -13.730 19.532 1.00 89.75 117 HIS A N 1
ATOM 898 C CA . HIS A 1 117 ? 3.018 -12.574 19.239 1.00 89.75 117 HIS A CA 1
ATOM 899 C C . HIS A 1 117 ? 1.632 -12.750 19.854 1.00 89.75 117 HIS A C 1
ATOM 901 O O . HIS A 1 117 ? 0.806 -13.478 19.302 1.00 89.75 117 HIS A O 1
ATOM 907 N N . ASP A 1 118 ? 1.379 -12.045 20.961 1.00 90.38 118 ASP A N 1
ATOM 908 C CA . ASP A 1 118 ? 0.177 -12.190 21.798 1.00 90.38 118 ASP A CA 1
ATOM 909 C C . ASP A 1 118 ? -1.123 -12.221 20.986 1.00 90.38 118 ASP A C 1
ATOM 911 O O . ASP A 1 118 ? -1.956 -13.097 21.186 1.00 90.38 118 ASP A O 1
ATOM 915 N N . TYR A 1 119 ? -1.267 -11.325 20.005 1.00 92.88 119 TYR A N 1
ATOM 916 C CA . TYR A 1 119 ? -2.454 -11.275 19.149 1.00 92.88 119 TYR A CA 1
ATOM 917 C C . TYR A 1 119 ? -2.619 -12.527 18.276 1.00 92.88 119 TYR A C 1
ATOM 919 O O . TYR A 1 119 ? -3.713 -13.067 18.168 1.00 92.88 119 TYR A O 1
ATOM 927 N N . GLN A 1 120 ? -1.535 -13.031 17.676 1.00 90.38 120 GLN A N 1
ATOM 928 C CA . GLN A 1 120 ? -1.626 -14.199 16.792 1.00 90.38 120 GLN A CA 1
ATOM 929 C C . GLN A 1 120 ? -1.840 -15.483 17.599 1.00 90.38 120 GLN A C 1
ATOM 931 O O . GLN A 1 120 ? -2.578 -16.359 17.159 1.00 90.38 120 GLN A O 1
ATOM 936 N N . LEU A 1 121 ? -1.238 -15.568 18.790 1.00 92.25 121 LEU A N 1
ATOM 937 C CA . LEU A 1 121 ? -1.510 -16.637 19.748 1.00 92.25 121 LEU A CA 1
ATOM 938 C C . LEU A 1 121 ? -2.969 -16.599 20.211 1.00 92.25 121 LEU A C 1
ATOM 940 O O . LEU A 1 121 ? -3.619 -17.638 20.245 1.00 92.25 121 LEU A O 1
ATOM 944 N N . TYR A 1 122 ? -3.501 -15.411 20.508 1.00 94.06 122 TYR A N 1
ATOM 945 C CA . TYR A 1 122 ? -4.893 -15.242 20.918 1.00 94.06 122 TYR A CA 1
ATOM 946 C C . TYR A 1 122 ? -5.876 -15.693 19.831 1.00 94.06 122 TYR A C 1
ATOM 948 O O . TYR A 1 122 ? -6.812 -16.433 20.127 1.00 94.06 122 TYR A O 1
ATOM 956 N N . LEU A 1 123 ? -5.641 -15.319 18.568 1.00 92.75 123 LEU A N 1
ATOM 957 C CA . LEU A 1 123 ? -6.449 -15.806 17.445 1.00 92.75 123 LEU A CA 1
ATOM 958 C C . LEU A 1 123 ? -6.359 -17.329 17.291 1.00 92.75 123 LEU A C 1
ATOM 960 O O . LEU A 1 123 ? -7.385 -17.983 17.143 1.00 92.75 123 LEU A O 1
ATOM 964 N N . ALA A 1 124 ? -5.154 -17.900 17.397 1.00 89.94 124 ALA A N 1
ATOM 965 C CA . ALA A 1 124 ? -4.950 -19.343 17.285 1.00 89.94 124 ALA A CA 1
ATOM 966 C C . ALA A 1 124 ? -5.649 -20.135 18.404 1.00 89.94 124 ALA A C 1
ATOM 968 O O . ALA A 1 124 ? -6.178 -21.212 18.147 1.00 89.94 124 ALA A O 1
ATOM 969 N N . ILE A 1 125 ? -5.681 -19.607 19.633 1.00 92.44 125 ILE A N 1
ATOM 970 C CA . ILE A 1 125 ? -6.388 -20.229 20.767 1.00 92.44 125 ILE A CA 1
ATOM 971 C C . ILE A 1 125 ? -7.905 -20.247 20.538 1.00 92.44 125 ILE A C 1
ATOM 973 O O . ILE A 1 125 ? -8.565 -21.198 20.947 1.00 92.44 125 ILE A O 1
ATOM 977 N N . ASN A 1 126 ? -8.446 -19.222 19.877 1.00 91.00 126 ASN A N 1
ATOM 978 C CA . ASN A 1 126 ? -9.875 -19.103 19.578 1.00 91.00 126 ASN A CA 1
ATOM 979 C C . ASN A 1 126 ? -10.267 -19.713 18.217 1.00 91.00 126 ASN A C 1
ATOM 981 O O . ASN A 1 126 ? -11.392 -19.512 17.773 1.00 91.00 126 ASN A O 1
ATOM 985 N N . ASP A 1 127 ? -9.353 -20.436 17.557 1.00 89.81 127 ASP A N 1
ATOM 986 C CA . ASP A 1 127 ? -9.549 -21.035 16.226 1.00 89.81 127 ASP A CA 1
ATOM 987 C C . ASP A 1 127 ? -9.997 -20.021 15.150 1.00 89.81 127 ASP A C 1
ATOM 989 O O . ASP A 1 127 ? -10.806 -20.312 14.271 1.00 89.81 127 ASP A O 1
ATOM 993 N N . ILE A 1 128 ? -9.466 -18.794 15.230 1.00 91.50 128 ILE A N 1
ATOM 994 C CA . ILE A 1 128 ? -9.771 -17.700 14.302 1.00 91.50 128 ILE A CA 1
ATOM 995 C C . ILE A 1 128 ? -8.653 -17.588 13.266 1.00 91.50 128 ILE A C 1
ATOM 997 O O . ILE A 1 128 ? -7.483 -17.372 13.597 1.00 91.50 128 ILE A O 1
ATOM 1001 N N . GLU A 1 129 ? -9.007 -17.664 11.985 1.00 87.81 129 GLU A N 1
ATOM 1002 C CA . GLU A 1 129 ? -8.041 -17.538 10.897 1.00 87.81 129 GLU A CA 1
ATOM 1003 C C . GLU A 1 129 ? -7.578 -16.082 10.729 1.00 87.81 129 GLU A C 1
ATOM 1005 O O . GLU A 1 129 ? -8.377 -15.159 10.533 1.00 87.81 129 GLU A O 1
ATOM 1010 N N . HIS A 1 130 ? -6.260 -15.864 10.744 1.00 90.38 130 HIS A N 1
ATOM 1011 C CA . HIS A 1 130 ? -5.672 -14.541 10.535 1.00 90.38 130 HIS A CA 1
ATOM 1012 C C . HIS A 1 130 ? -5.335 -14.298 9.062 1.00 90.38 130 HIS A C 1
ATOM 1014 O O . HIS A 1 130 ? -4.311 -14.763 8.553 1.00 90.38 130 HIS A O 1
ATOM 1020 N N . THR A 1 131 ? -6.161 -13.500 8.387 1.00 85.75 131 THR A N 1
ATOM 1021 C CA . THR A 1 131 ? -5.889 -13.024 7.027 1.00 85.75 131 THR A CA 1
ATOM 1022 C C . THR A 1 131 ? -5.148 -11.687 7.078 1.00 85.75 131 THR A C 1
ATOM 1024 O O . THR A 1 131 ? -5.483 -10.792 7.847 1.00 85.75 131 THR A O 1
ATOM 1027 N N . LYS A 1 132 ? -4.128 -11.521 6.232 1.00 83.25 132 LYS A N 1
ATOM 1028 C CA . LYS A 1 132 ? -3.319 -10.293 6.159 1.00 83.25 132 LYS A CA 1
ATOM 1029 C C . LYS A 1 132 ? -3.584 -9.588 4.836 1.00 83.25 132 LYS A C 1
ATOM 1031 O O . LYS A 1 132 ? -3.611 -10.251 3.798 1.00 83.25 132 LYS A O 1
ATOM 1036 N N . GLY A 1 133 ? -3.683 -8.258 4.853 1.00 70.25 133 GLY A N 1
ATOM 1037 C CA . GLY A 1 133 ? -3.810 -7.435 3.643 1.00 70.25 133 GLY A CA 1
ATOM 1038 C C . GLY A 1 133 ? -2.694 -7.687 2.612 1.00 70.25 133 GLY A C 1
ATOM 1039 O O . GLY A 1 133 ? -1.708 -8.374 2.886 1.00 70.25 133 GLY A O 1
ATOM 1040 N N . LYS A 1 134 ? -2.788 -7.153 1.389 1.00 64.81 134 LYS A N 1
ATOM 1041 C CA . LYS A 1 134 ? -1.737 -7.338 0.357 1.00 64.81 134 LYS A CA 1
ATOM 1042 C C . LYS A 1 134 ? -0.444 -6.587 0.731 1.00 64.81 134 LYS A C 1
ATOM 1044 O O . LYS A 1 134 ? -0.499 -5.537 1.353 1.00 64.81 134 LYS A O 1
ATOM 1049 N N . ARG A 1 135 ? 0.733 -7.177 0.448 1.00 55.53 135 ARG A N 1
ATOM 1050 C CA . ARG A 1 135 ? 2.059 -6.646 0.883 1.00 55.53 135 ARG A CA 1
ATOM 1051 C C . ARG A 1 135 ? 2.559 -5.519 0.002 1.00 55.53 135 ARG A C 1
ATOM 1053 O O . ARG A 1 135 ? 3.266 -4.639 0.470 1.00 55.53 135 ARG A O 1
ATOM 1060 N N . PHE A 1 136 ? 2.207 -5.599 -1.266 1.00 55.66 136 PHE A N 1
ATOM 1061 C CA . PHE A 1 136 ? 2.511 -4.595 -2.257 1.00 55.66 136 PHE A CA 1
ATOM 1062 C C . PHE A 1 136 ? 1.178 -4.014 -2.701 1.00 55.66 136 PHE A C 1
ATOM 1064 O O . PHE A 1 136 ? 0.247 -4.774 -3.000 1.00 55.66 136 PHE A O 1
ATOM 1071 N N . GLY A 1 137 ? 1.078 -2.686 -2.702 1.00 56.81 137 GLY A N 1
ATOM 1072 C CA . GLY A 1 137 ? -0.029 -2.001 -3.342 1.00 56.81 137 GLY A CA 1
ATOM 1073 C C . GLY A 1 137 ? -0.100 -2.356 -4.827 1.00 56.81 137 GLY A C 1
ATOM 1074 O O . GLY A 1 137 ? 0.829 -2.914 -5.423 1.00 56.81 137 GLY A O 1
ATOM 1075 N N . ARG A 1 138 ? -1.240 -2.034 -5.438 1.00 58.75 138 ARG A N 1
ATOM 1076 C CA . ARG A 1 138 ? -1.550 -2.366 -6.835 1.00 58.75 138 ARG A CA 1
ATOM 1077 C C . ARG A 1 138 ? -0.498 -1.828 -7.816 1.00 58.75 138 ARG A C 1
ATOM 1079 O O . ARG A 1 138 ? -0.327 -2.429 -8.865 1.00 58.75 138 ARG A O 1
ATOM 1086 N N . ARG A 1 139 ? 0.204 -0.732 -7.489 1.00 61.47 139 ARG A N 1
ATOM 1087 C CA . ARG A 1 139 ? 1.122 -0.000 -8.384 1.00 61.47 139 ARG A CA 1
ATOM 1088 C C . ARG A 1 139 ? 2.598 -0.273 -8.142 1.00 61.47 139 ARG A C 1
ATOM 1090 O O . ARG A 1 139 ? 3.323 -0.479 -9.114 1.00 61.47 139 ARG A O 1
ATOM 1097 N N . ASN A 1 140 ? 3.034 -0.342 -6.885 1.00 63.91 140 ASN A N 1
ATOM 1098 C CA . ASN A 1 140 ? 4.416 -0.706 -6.555 1.00 63.91 140 ASN A CA 1
ATOM 1099 C C . ASN A 1 140 ? 4.825 -2.071 -7.136 1.00 63.91 140 ASN A C 1
ATOM 1101 O O . ASN A 1 140 ? 5.973 -2.247 -7.540 1.00 63.91 140 ASN A O 1
ATOM 1105 N N . PHE A 1 141 ? 3.875 -3.003 -7.273 1.00 66.50 141 PHE A N 1
ATOM 1106 C CA . PHE A 1 141 ? 4.084 -4.259 -7.998 1.00 66.50 141 PHE A CA 1
ATOM 1107 C C . PHE A 1 141 ? 4.481 -4.047 -9.473 1.00 66.50 141 PHE A C 1
ATOM 1109 O O . PHE A 1 141 ? 5.440 -4.659 -9.941 1.00 66.50 141 PHE A O 1
ATOM 1116 N N . PHE A 1 142 ? 3.796 -3.152 -10.197 1.00 69.81 142 PHE A N 1
ATOM 1117 C CA . PHE A 1 142 ? 4.099 -2.864 -11.605 1.00 69.81 142 PHE A CA 1
ATOM 1118 C C . PHE A 1 142 ? 5.432 -2.128 -11.777 1.00 69.81 142 PHE A C 1
ATOM 1120 O O . PHE A 1 142 ? 6.187 -2.449 -12.695 1.00 69.81 142 PHE A O 1
ATOM 1127 N N . ILE A 1 143 ? 5.764 -1.196 -10.875 1.00 73.50 143 ILE A N 1
ATOM 1128 C CA . ILE A 1 143 ? 7.060 -0.496 -10.899 1.00 73.50 143 ILE A CA 1
ATOM 1129 C C . ILE A 1 143 ? 8.203 -1.488 -10.640 1.00 73.50 143 ILE A C 1
ATOM 1131 O O . ILE A 1 143 ? 9.185 -1.492 -11.381 1.00 73.50 143 ILE A O 1
ATOM 1135 N N . LEU A 1 144 ? 8.055 -2.378 -9.651 1.00 75.44 144 LEU A N 1
ATOM 1136 C CA . LEU A 1 144 ? 9.057 -3.397 -9.327 1.00 75.44 144 LEU A CA 1
ATOM 1137 C C . LEU A 1 144 ? 9.292 -4.370 -10.494 1.00 75.44 144 LEU A C 1
ATOM 1139 O O . LEU A 1 144 ? 10.438 -4.702 -10.790 1.00 75.44 144 LEU A O 1
ATOM 1143 N N . LEU A 1 145 ? 8.225 -4.793 -11.181 1.00 79.25 145 LEU A N 1
ATOM 1144 C CA . LEU A 1 145 ? 8.309 -5.656 -12.365 1.00 79.25 145 LEU A CA 1
ATOM 1145 C C . LEU A 1 145 ? 8.930 -4.914 -13.565 1.00 79.25 145 LEU A C 1
ATOM 1147 O O . LEU A 1 145 ? 9.667 -5.508 -14.354 1.00 79.25 145 LEU A O 1
ATOM 1151 N N . GLY A 1 146 ? 8.703 -3.603 -13.669 1.00 76.56 146 GLY A N 1
ATOM 1152 C CA . GLY A 1 146 ? 9.271 -2.740 -14.706 1.00 76.56 146 GLY A CA 1
ATOM 1153 C C . GLY A 1 146 ? 10.795 -2.587 -14.645 1.00 76.56 146 GLY A C 1
ATOM 1154 O O . GLY A 1 146 ? 11.431 -2.508 -15.695 1.00 76.56 146 GLY A O 1
ATOM 1155 N N . ILE A 1 147 ? 11.403 -2.605 -13.450 1.00 80.75 147 ILE A N 1
ATOM 1156 C CA . ILE A 1 147 ? 12.858 -2.423 -13.257 1.00 80.75 147 ILE A CA 1
ATOM 1157 C C . ILE A 1 147 ? 13.701 -3.439 -14.057 1.00 80.75 147 ILE A C 1
ATOM 1159 O O . ILE A 1 147 ? 14.537 -3.004 -14.853 1.00 80.75 147 ILE A O 1
ATOM 1163 N N . PRO A 1 148 ? 13.513 -4.770 -13.925 1.00 79.06 148 PRO A N 1
ATOM 1164 C CA . PRO A 1 148 ? 14.248 -5.736 -14.744 1.00 79.06 148 PRO A CA 1
ATOM 1165 C C . PRO A 1 148 ? 13.819 -5.686 -16.215 1.00 79.06 148 PRO A C 1
ATOM 1167 O O . PRO A 1 148 ? 14.635 -5.912 -17.109 1.00 79.06 148 PRO A O 1
ATOM 1170 N N . CYS A 1 149 ? 12.561 -5.335 -16.491 1.00 82.19 149 CYS A N 1
ATOM 1171 C CA . CYS A 1 149 ? 12.056 -5.255 -17.856 1.00 82.19 149 CYS A CA 1
ATOM 1172 C C . CYS A 1 149 ? 12.647 -4.080 -18.651 1.00 82.19 149 CYS A C 1
ATOM 1174 O O . CYS A 1 149 ? 12.651 -4.134 -19.879 1.00 82.19 149 CYS A O 1
ATOM 1176 N N . MET A 1 150 ? 13.222 -3.058 -18.006 1.00 79.31 150 MET A N 1
ATOM 1177 C CA . MET A 1 150 ? 13.917 -1.962 -18.699 1.00 79.31 150 MET A CA 1
ATOM 1178 C C . MET A 1 150 ? 15.160 -2.406 -19.471 1.00 79.31 150 MET A C 1
ATOM 1180 O O . MET A 1 150 ? 15.525 -1.766 -20.456 1.00 79.31 150 MET A O 1
ATOM 1184 N N . PHE A 1 151 ? 15.772 -3.533 -19.107 1.00 81.44 151 PHE A N 1
ATOM 1185 C CA . PHE A 1 151 ? 16.880 -4.094 -19.882 1.00 81.44 151 PHE A CA 1
ATOM 1186 C C . PHE A 1 151 ? 16.435 -4.646 -21.247 1.00 81.44 151 PHE A C 1
ATOM 1188 O O . PHE A 1 151 ? 17.270 -4.774 -22.143 1.00 81.44 151 PHE A O 1
ATOM 1195 N N . SER A 1 152 ? 15.129 -4.887 -21.455 1.00 81.19 152 SER A N 1
ATOM 1196 C CA . SER A 1 152 ? 14.586 -5.286 -22.764 1.00 81.19 152 SER A CA 1
ATOM 1197 C C . SER A 1 152 ? 14.856 -4.255 -23.864 1.00 81.19 152 SER A C 1
ATOM 1199 O O . SER A 1 152 ? 15.064 -4.620 -25.020 1.00 81.19 152 SER A O 1
ATOM 1201 N N . TYR A 1 153 ? 14.960 -2.975 -23.493 1.00 77.88 153 TYR A N 1
ATOM 1202 C CA . TYR A 1 153 ? 15.256 -1.873 -24.405 1.00 77.88 153 TYR A CA 1
ATOM 1203 C C . TYR A 1 153 ? 16.622 -2.002 -25.095 1.00 77.88 153 TYR A C 1
ATOM 1205 O O . TYR A 1 153 ? 16.789 -1.585 -26.243 1.00 77.88 153 TYR A O 1
ATOM 1213 N N . SER A 1 154 ? 17.593 -2.612 -24.414 1.00 80.75 154 SER A N 1
ATOM 1214 C CA . SER A 1 154 ? 18.939 -2.831 -24.948 1.00 80.75 154 SER A CA 1
ATOM 1215 C C . SER A 1 154 ? 18.960 -3.929 -26.013 1.00 80.75 154 SER A C 1
ATOM 1217 O O . SER A 1 154 ? 19.735 -3.843 -26.963 1.00 80.75 154 SER A O 1
ATOM 1219 N N . PHE A 1 155 ? 18.073 -4.926 -25.915 1.00 77.38 155 PHE A N 1
ATOM 1220 C CA . PHE A 1 155 ? 17.999 -6.028 -26.880 1.00 77.38 155 PHE A CA 1
ATOM 1221 C C . PHE A 1 155 ? 17.449 -5.605 -28.248 1.00 77.38 155 PHE A C 1
ATOM 1223 O O . PHE A 1 155 ? 17.824 -6.187 -29.259 1.00 77.38 155 PHE A O 1
ATOM 1230 N N . MET A 1 156 ? 16.648 -4.539 -28.316 1.00 77.81 156 MET A N 1
ATOM 1231 C CA . MET A 1 156 ? 16.092 -4.030 -29.578 1.00 77.81 156 MET A CA 1
ATOM 1232 C C . MET A 1 156 ? 17.166 -3.583 -30.588 1.00 77.81 156 MET A C 1
ATOM 1234 O O . MET A 1 156 ? 16.908 -3.539 -31.786 1.00 77.81 156 MET A O 1
ATOM 1238 N N . TRP A 1 157 ? 18.372 -3.254 -30.119 1.00 72.56 157 TRP A N 1
ATOM 1239 C CA . TRP A 1 157 ? 19.469 -2.737 -30.947 1.00 72.56 157 TRP A CA 1
ATOM 1240 C C . TRP A 1 157 ? 20.575 -3.760 -31.222 1.00 72.56 157 TRP A C 1
ATOM 1242 O O . TRP A 1 157 ? 21.643 -3.397 -31.714 1.00 72.56 157 TRP A O 1
ATOM 1252 N N . VAL A 1 158 ? 20.328 -5.038 -30.928 1.00 76.12 158 VAL A N 1
ATOM 1253 C CA . VAL A 1 158 ? 21.180 -6.124 -31.421 1.00 76.12 158 VAL A CA 1
ATOM 1254 C C . VAL A 1 158 ? 20.996 -6.215 -32.937 1.00 76.12 158 VAL A C 1
ATOM 1256 O O . VAL A 1 158 ? 19.873 -6.346 -33.425 1.00 76.12 158 VAL A O 1
ATOM 1259 N N . GLY A 1 159 ? 22.092 -6.069 -33.682 1.00 74.75 159 GLY A N 1
ATOM 1260 C CA . GLY A 1 159 ? 22.107 -6.127 -35.146 1.00 74.75 159 GLY A CA 1
ATOM 1261 C C . GLY A 1 159 ? 21.980 -7.550 -35.697 1.00 74.75 159 GLY A C 1
ATOM 1262 O O . GLY A 1 159 ? 22.108 -8.524 -34.958 1.00 74.75 159 GLY A O 1
ATOM 1263 N N . ASP A 1 160 ? 21.759 -7.649 -37.009 1.00 73.19 160 ASP A N 1
ATOM 1264 C CA . ASP A 1 160 ? 21.857 -8.889 -37.800 1.00 73.19 160 ASP A CA 1
ATOM 1265 C C . ASP A 1 160 ? 20.821 -9.987 -37.484 1.00 73.19 160 ASP A C 1
ATOM 1267 O O . ASP A 1 160 ? 21.032 -11.163 -37.786 1.00 73.19 160 ASP A O 1
ATOM 1271 N N . MET A 1 161 ? 19.670 -9.613 -36.915 1.00 78.81 161 MET A N 1
ATOM 1272 C CA . MET A 1 161 ? 18.568 -10.535 -36.603 1.00 78.81 161 MET A CA 1
ATOM 1273 C C . MET A 1 161 ? 17.401 -10.423 -37.602 1.00 78.81 161 MET A C 1
ATOM 1275 O O . MET A 1 161 ? 17.240 -9.432 -38.311 1.00 78.81 161 MET A O 1
ATOM 1279 N N . GLY A 1 162 ? 16.563 -11.461 -37.679 1.00 87.44 162 GLY A N 1
ATOM 1280 C CA . GLY A 1 162 ? 15.402 -11.493 -38.579 1.00 87.44 162 GLY A CA 1
ATOM 1281 C C . GLY A 1 162 ? 14.240 -10.584 -38.143 1.00 87.44 162 GLY A C 1
ATOM 1282 O O . GLY A 1 162 ? 14.154 -10.159 -36.994 1.00 87.44 162 GLY A O 1
ATOM 1283 N N . TYR A 1 163 ? 13.281 -10.353 -39.047 1.00 85.88 163 TYR A N 1
ATOM 1284 C CA . TYR A 1 163 ? 12.093 -9.507 -38.821 1.00 85.88 163 TYR A CA 1
ATOM 1285 C C . TYR A 1 163 ? 11.335 -9.815 -37.514 1.00 85.88 163 TYR A C 1
ATOM 1287 O O . TYR A 1 163 ? 11.004 -8.904 -36.757 1.00 85.88 163 TYR A O 1
ATOM 1295 N N . TRP A 1 164 ? 11.099 -11.098 -37.223 1.00 86.38 164 TRP A N 1
ATOM 1296 C CA . TRP A 1 164 ? 10.347 -11.536 -36.041 1.00 86.38 164 TRP A CA 1
ATOM 1297 C C . TRP A 1 164 ? 11.000 -11.138 -34.715 1.00 86.38 164 TRP A C 1
ATOM 1299 O O . TRP A 1 164 ? 10.293 -10.877 -33.745 1.00 86.38 164 TRP A O 1
ATOM 1309 N N . TYR A 1 165 ? 12.332 -11.057 -34.676 1.00 87.44 165 TYR A N 1
ATOM 1310 C CA . TYR A 1 165 ? 13.063 -10.631 -33.486 1.00 87.44 165 TYR A CA 1
ATOM 1311 C C . TYR A 1 165 ? 12.788 -9.159 -33.172 1.00 87.44 165 TYR A C 1
ATOM 1313 O O . TYR A 1 165 ? 12.421 -8.816 -32.048 1.00 87.44 165 TYR A O 1
ATOM 1321 N N . TYR A 1 166 ? 12.899 -8.290 -34.179 1.00 85.88 166 TYR A N 1
ATOM 1322 C CA . TYR A 1 166 ? 12.593 -6.874 -34.006 1.00 85.88 166 TYR A CA 1
ATOM 1323 C C . TYR A 1 166 ? 11.118 -6.676 -33.662 1.00 85.88 166 TYR A C 1
ATOM 1325 O O . TYR A 1 166 ? 10.821 -6.017 -32.675 1.00 85.88 166 TYR A O 1
ATOM 1333 N N . LEU A 1 167 ? 10.191 -7.322 -34.377 1.00 88.00 167 LEU A N 1
ATOM 1334 C CA . LEU A 1 167 ? 8.762 -7.212 -34.068 1.00 88.00 167 LEU A CA 1
ATOM 1335 C C . LEU A 1 167 ? 8.462 -7.561 -32.600 1.00 88.00 167 LEU A C 1
ATOM 1337 O O . LEU A 1 167 ? 7.791 -6.799 -31.907 1.00 88.00 167 LEU A O 1
ATOM 1341 N N . LEU A 1 168 ? 8.990 -8.686 -32.114 1.00 88.88 168 LEU A N 1
ATOM 1342 C CA . LEU A 1 168 ? 8.741 -9.136 -30.748 1.00 88.88 168 LEU A CA 1
ATOM 1343 C C . LEU A 1 168 ? 9.400 -8.216 -29.712 1.00 88.88 168 LEU A C 1
ATOM 1345 O O . LEU A 1 168 ? 8.762 -7.862 -28.725 1.00 88.88 168 LEU A O 1
ATOM 1349 N N . THR A 1 169 ? 10.643 -7.783 -29.939 1.00 87.06 169 THR A N 1
ATOM 1350 C CA . THR A 1 169 ? 11.337 -6.856 -29.025 1.00 87.06 169 THR A CA 1
ATOM 1351 C C . THR A 1 169 ? 10.667 -5.479 -28.966 1.00 87.06 169 THR A C 1
ATOM 1353 O O . THR A 1 169 ? 10.560 -4.917 -27.877 1.00 87.06 169 THR A O 1
ATOM 1356 N N . TYR A 1 170 ? 10.133 -4.973 -30.084 1.00 86.69 170 TYR A N 1
ATOM 1357 C CA . TYR A 1 170 ? 9.342 -3.736 -30.122 1.00 86.69 170 TYR A CA 1
ATOM 1358 C C . TYR A 1 170 ? 8.018 -3.869 -29.357 1.00 86.69 170 TYR A C 1
ATOM 1360 O O . TYR A 1 170 ? 7.689 -2.988 -28.565 1.00 86.69 170 TYR A O 1
ATOM 1368 N N . LEU A 1 171 ? 7.279 -4.970 -29.544 1.00 89.00 171 LEU A N 1
ATOM 1369 C CA . LEU A 1 171 ? 6.027 -5.213 -28.815 1.00 89.00 171 LEU A CA 1
ATOM 1370 C C . LEU A 1 171 ? 6.261 -5.344 -27.307 1.00 89.00 171 LEU A C 1
ATOM 1372 O O . LEU A 1 171 ? 5.535 -4.751 -26.512 1.00 89.00 171 LEU A O 1
ATOM 1376 N N . VAL A 1 172 ? 7.295 -6.088 -26.907 1.00 87.25 172 VAL A N 1
ATOM 1377 C CA . VAL A 1 172 ? 7.675 -6.220 -25.494 1.00 87.25 172 VAL A CA 1
ATOM 1378 C C . VAL A 1 172 ? 8.039 -4.858 -24.909 1.00 87.25 172 VAL A C 1
ATOM 1380 O O . VAL A 1 172 ? 7.589 -4.533 -23.813 1.00 87.25 172 VAL A O 1
ATOM 1383 N N . PHE A 1 173 ? 8.802 -4.038 -25.635 1.00 85.94 173 PHE A N 1
ATOM 1384 C CA . PHE A 1 173 ? 9.149 -2.696 -25.175 1.00 85.94 173 PHE A CA 1
ATOM 1385 C C . PHE A 1 173 ? 7.912 -1.813 -24.970 1.00 85.94 173 PHE A C 1
ATOM 1387 O O . PHE A 1 173 ? 7.825 -1.144 -23.943 1.00 85.94 173 PHE A O 1
ATOM 1394 N N . ASP A 1 174 ? 6.949 -1.836 -25.891 1.00 84.75 174 ASP A N 1
ATOM 1395 C CA . ASP A 1 174 ? 5.737 -1.013 -25.796 1.00 84.75 174 ASP A CA 1
ATOM 1396 C C . ASP A 1 174 ? 4.853 -1.418 -24.598 1.00 84.75 174 ASP A C 1
ATOM 1398 O O . ASP A 1 174 ? 4.376 -0.575 -23.831 1.00 84.75 174 ASP A O 1
ATOM 1402 N N . VAL A 1 175 ? 4.731 -2.725 -24.343 1.00 87.56 175 VAL A N 1
ATOM 1403 C CA . VAL A 1 175 ? 4.048 -3.254 -23.149 1.00 87.56 175 VAL A CA 1
ATOM 1404 C C . VAL A 1 175 ? 4.759 -2.822 -21.866 1.00 87.56 175 VAL A C 1
ATOM 1406 O O . VAL A 1 175 ? 4.123 -2.362 -20.920 1.00 87.56 175 VAL A O 1
ATOM 1409 N N . VAL A 1 176 ? 6.087 -2.930 -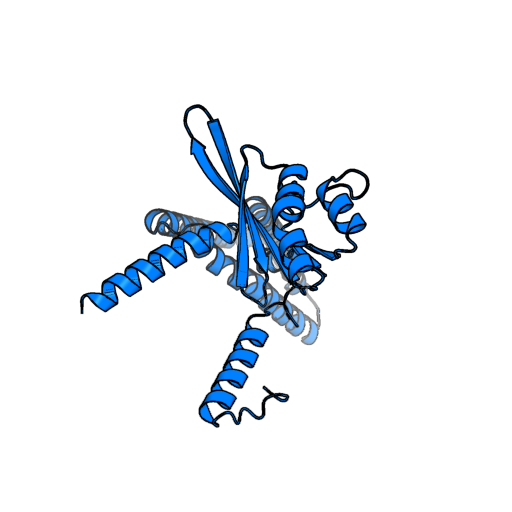21.815 1.00 85.31 176 VAL A N 1
ATOM 1410 C CA . VAL A 1 176 ? 6.857 -2.532 -20.627 1.00 85.31 176 VAL A CA 1
ATOM 1411 C C . VAL A 1 176 ? 6.790 -1.016 -20.413 1.00 85.31 176 VAL A C 1
ATOM 1413 O O . VAL A 1 176 ? 6.659 -0.558 -19.277 1.00 85.31 176 VAL A O 1
ATOM 1416 N N . TYR A 1 177 ? 6.846 -0.231 -21.489 1.00 84.38 177 TYR A N 1
ATOM 1417 C CA . TYR A 1 177 ? 6.742 1.224 -21.442 1.00 84.38 177 TYR A CA 1
ATOM 1418 C C . TYR A 1 177 ? 5.394 1.666 -20.865 1.00 84.38 177 TYR A C 1
ATOM 1420 O O . TYR A 1 177 ? 5.353 2.446 -19.910 1.00 84.38 177 TYR A O 1
ATOM 1428 N N . THR A 1 178 ? 4.293 1.116 -21.378 1.00 84.19 178 THR A N 1
ATOM 1429 C CA . THR A 1 178 ? 2.939 1.424 -20.891 1.00 84.19 178 THR A CA 1
ATOM 1430 C C . THR A 1 178 ? 2.715 0.955 -19.451 1.00 84.19 178 THR A C 1
ATOM 1432 O O . THR A 1 178 ? 2.132 1.694 -18.654 1.00 84.19 178 THR A O 1
ATOM 1435 N N . MET A 1 179 ? 3.256 -0.210 -19.075 1.00 83.31 179 MET A N 1
ATOM 1436 C CA . MET A 1 179 ? 3.199 -0.747 -17.709 1.00 83.31 179 MET A CA 1
ATOM 1437 C C . MET A 1 179 ? 3.877 0.161 -16.672 1.00 83.31 179 MET A C 1
ATOM 1439 O O . MET A 1 179 ? 3.475 0.157 -15.511 1.00 83.31 179 MET A O 1
ATOM 1443 N N . ILE A 1 180 ? 4.881 0.949 -17.068 1.00 79.75 180 ILE A N 1
ATOM 1444 C CA . ILE A 1 180 ? 5.565 1.905 -16.183 1.00 79.75 180 ILE A CA 1
ATOM 1445 C C . ILE A 1 180 ? 4.896 3.284 -16.244 1.00 79.75 180 ILE A C 1
ATOM 1447 O O . ILE A 1 180 ? 4.690 3.910 -15.202 1.00 79.75 180 ILE A O 1
ATOM 1451 N N . LEU A 1 181 ? 4.526 3.752 -17.441 1.00 79.25 181 LEU A N 1
ATOM 1452 C CA . LEU A 1 181 ? 3.954 5.084 -17.650 1.00 79.25 181 LEU A CA 1
ATOM 1453 C C . LEU A 1 181 ? 2.620 5.263 -16.915 1.00 79.25 181 LEU A C 1
ATOM 1455 O O . LEU A 1 181 ? 2.419 6.282 -16.255 1.00 79.25 181 LEU A O 1
ATOM 1459 N N . VAL A 1 182 ? 1.724 4.271 -17.000 1.00 81.25 182 VAL A N 1
ATOM 1460 C CA . VAL A 1 182 ? 0.378 4.371 -16.415 1.00 81.25 182 VAL A CA 1
ATOM 1461 C C . VAL A 1 182 ? 0.442 4.538 -14.889 1.00 81.25 182 VAL A C 1
ATOM 1463 O O . VAL A 1 182 ? -0.073 5.547 -14.405 1.00 81.25 182 VAL A O 1
ATOM 1466 N N . PRO A 1 183 ? 1.106 3.657 -14.109 1.00 74.69 183 PRO A N 1
ATOM 1467 C CA . PRO A 1 183 ? 1.279 3.870 -12.673 1.00 74.69 183 PRO A CA 1
ATOM 1468 C C . PRO A 1 183 ? 1.985 5.187 -12.342 1.00 74.69 183 PRO A C 1
ATOM 1470 O O . PRO A 1 183 ? 1.554 5.882 -11.422 1.00 74.69 183 PRO A O 1
ATOM 1473 N N . TYR A 1 184 ? 3.016 5.560 -13.108 1.00 75.50 184 TYR A N 1
ATOM 1474 C CA . TYR A 1 184 ? 3.811 6.763 -12.861 1.00 75.50 184 TYR A CA 1
ATOM 1475 C C . TYR A 1 184 ? 3.001 8.064 -12.972 1.00 75.50 184 TYR A C 1
ATOM 1477 O O . TYR A 1 184 ? 3.083 8.917 -12.086 1.00 75.50 184 TYR A O 1
ATOM 1485 N N . GLU A 1 185 ? 2.182 8.222 -14.017 1.00 75.19 185 GLU A N 1
ATOM 1486 C CA . GLU A 1 185 ? 1.336 9.417 -14.192 1.00 75.19 185 GLU A CA 1
ATOM 1487 C C . GLU A 1 185 ? 0.321 9.574 -13.063 1.00 75.19 185 GLU A C 1
ATOM 1489 O O . GLU A 1 185 ? 0.022 10.671 -12.586 1.00 75.19 185 GLU A O 1
ATOM 1494 N N . THR A 1 186 ? -0.185 8.445 -12.600 1.00 73.69 186 THR A N 1
ATOM 1495 C CA . THR A 1 186 ? -1.237 8.411 -11.600 1.00 73.69 186 THR A CA 1
ATOM 1496 C C . THR A 1 186 ? -0.746 8.425 -10.150 1.00 73.69 186 THR A C 1
ATOM 1498 O O . THR A 1 186 ? -1.569 8.515 -9.244 1.00 73.69 186 THR A O 1
ATOM 1501 N N . LEU A 1 187 ? 0.569 8.386 -9.923 1.00 70.81 187 LEU A N 1
ATOM 1502 C CA . LEU A 1 187 ? 1.174 8.398 -8.589 1.00 70.81 187 LEU A CA 1
ATOM 1503 C C . LEU A 1 187 ? 1.159 9.795 -7.943 1.00 70.81 187 LEU A C 1
ATOM 1505 O O . LEU A 1 187 ? 0.872 9.948 -6.760 1.00 70.81 187 LEU A O 1
ATOM 1509 N N . VAL A 1 188 ? 1.438 10.841 -8.725 1.00 64.75 188 VAL A N 1
ATOM 1510 C CA . VAL A 1 188 ? 1.461 12.239 -8.250 1.00 64.75 188 VAL A CA 1
ATOM 1511 C C . VAL A 1 188 ? 0.157 12.675 -7.561 1.00 64.75 188 VAL A C 1
ATOM 1513 O O . VAL A 1 188 ? 0.247 13.270 -6.488 1.00 64.75 188 VAL A O 1
ATOM 1516 N N . PRO A 1 189 ? -1.047 12.422 -8.120 1.00 63.50 189 PRO A N 1
ATOM 1517 C CA . PRO A 1 189 ? -2.297 12.776 -7.448 1.00 63.50 189 PRO A CA 1
ATOM 1518 C C . PRO A 1 189 ? -2.577 11.968 -6.173 1.00 63.50 189 PRO A C 1
ATOM 1520 O O . PRO A 1 189 ? -3.412 12.400 -5.393 1.00 63.50 189 PRO A O 1
ATOM 1523 N N . GLU A 1 190 ? -1.914 10.832 -5.961 1.00 61.25 190 GLU A N 1
ATOM 1524 C CA . GLU A 1 190 ? -2.139 9.947 -4.809 1.00 61.25 190 GLU A CA 1
ATOM 1525 C C . GLU A 1 190 ? -1.239 10.309 -3.613 1.00 61.25 190 GLU A C 1
ATOM 1527 O O . GLU A 1 190 ? -1.615 10.134 -2.456 1.00 61.25 190 GLU A O 1
ATOM 1532 N N . MET A 1 191 ? -0.059 10.880 -3.879 1.00 63.19 191 MET A N 1
ATOM 1533 C CA . MET A 1 191 ? 0.890 11.289 -2.837 1.00 63.19 191 MET A CA 1
ATOM 1534 C C . MET A 1 191 ? 0.499 12.587 -2.116 1.00 63.19 191 MET A C 1
ATOM 1536 O O . MET A 1 191 ? 1.048 12.879 -1.053 1.00 63.19 191 MET A O 1
ATOM 1540 N N . THR A 1 192 ? -0.389 13.420 -2.674 1.00 63.12 192 THR A N 1
ATOM 1541 C CA . THR A 1 192 ? -0.750 14.703 -2.050 1.00 63.12 192 THR A 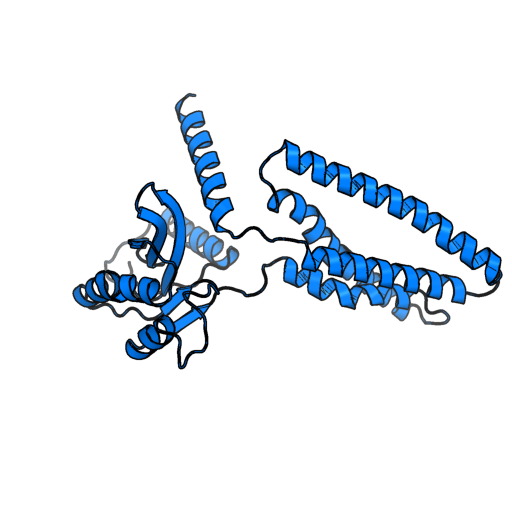CA 1
ATOM 1542 C C . THR A 1 192 ? -2.109 15.248 -2.500 1.00 63.12 192 THR A C 1
ATOM 1544 O O . THR A 1 192 ? -2.314 15.482 -3.692 1.00 63.12 192 THR A O 1
ATOM 1547 N N . ASP A 1 193 ? -2.977 15.575 -1.534 1.00 58.59 193 ASP A N 1
ATOM 1548 C CA . ASP A 1 193 ? -4.290 16.209 -1.780 1.00 58.59 193 ASP A CA 1
ATOM 1549 C C . ASP A 1 193 ? -4.212 17.739 -1.931 1.00 58.59 193 ASP A C 1
ATOM 1551 O O . ASP A 1 193 ? -5.094 18.360 -2.522 1.00 58.59 193 ASP A O 1
ATOM 1555 N N . ASP A 1 194 ? -3.153 18.375 -1.417 1.00 67.88 194 ASP A N 1
ATOM 1556 C CA . ASP A 1 194 ? -2.966 19.824 -1.532 1.00 67.88 194 ASP A CA 1
ATOM 1557 C C . ASP A 1 194 ? -2.624 20.207 -2.985 1.00 67.88 194 ASP A C 1
ATOM 1559 O O . ASP A 1 194 ? -1.537 19.911 -3.498 1.00 67.88 194 ASP A O 1
ATOM 1563 N N . PHE A 1 195 ? -3.540 20.930 -3.640 1.00 68.44 195 PHE A N 1
ATOM 1564 C CA . PHE A 1 195 ? -3.372 21.472 -4.993 1.00 68.44 195 PHE A CA 1
ATOM 1565 C C . PHE A 1 195 ? -2.035 22.202 -5.186 1.00 68.44 195 PHE A C 1
ATOM 1567 O O . PHE A 1 195 ? -1.409 22.093 -6.249 1.00 68.44 195 PHE A O 1
ATOM 1574 N N . LYS A 1 196 ? -1.557 22.929 -4.166 1.00 72.44 196 LYS A N 1
ATOM 1575 C CA . LYS A 1 196 ? -0.308 23.699 -4.243 1.00 72.44 196 LYS A CA 1
ATOM 1576 C C . LYS A 1 196 ? 0.916 22.786 -4.272 1.00 72.44 196 LYS A C 1
ATOM 1578 O O . LYS A 1 196 ? 1.884 23.083 -4.974 1.00 72.44 196 LYS A O 1
ATOM 1583 N N . GLN A 1 197 ? 0.881 21.677 -3.540 1.00 67.81 197 GLN A N 1
ATOM 1584 C CA . GLN A 1 197 ? 1.957 20.685 -3.527 1.00 67.81 197 GLN A CA 1
ATOM 1585 C C . GLN A 1 197 ? 1.919 19.801 -4.779 1.00 67.81 197 GLN A C 1
ATOM 1587 O O . GLN A 1 197 ? 2.949 19.641 -5.433 1.00 67.81 197 GLN A O 1
ATOM 1592 N N . LYS A 1 198 ? 0.734 19.347 -5.205 1.00 68.31 198 LYS A N 1
ATOM 1593 C CA . LYS A 1 198 ? 0.532 18.598 -6.457 1.00 68.31 198 LYS A CA 1
ATOM 1594 C C . LYS A 1 198 ? 1.071 19.350 -7.679 1.00 68.31 198 LYS A C 1
ATOM 1596 O O . LYS A 1 198 ? 1.772 18.776 -8.513 1.00 68.31 198 LYS A O 1
ATOM 1601 N N . THR A 1 199 ? 0.824 20.660 -7.742 1.00 75.75 199 THR A N 1
ATOM 1602 C CA . THR A 1 199 ? 1.350 21.529 -8.810 1.00 75.75 199 THR A CA 1
ATOM 1603 C C . THR A 1 199 ? 2.879 21.612 -8.779 1.00 75.75 199 THR A C 1
ATOM 1605 O O . THR A 1 199 ? 3.518 21.529 -9.827 1.00 75.75 199 THR A O 1
ATOM 1608 N N . LYS A 1 200 ? 3.491 21.716 -7.589 1.00 78.06 200 LYS A N 1
ATOM 1609 C CA . LYS A 1 200 ? 4.957 21.714 -7.444 1.00 78.06 200 LYS A CA 1
ATOM 1610 C C . LYS A 1 200 ? 5.577 20.390 -7.889 1.00 78.06 200 LYS A C 1
ATOM 1612 O O . LYS A 1 200 ? 6.560 20.422 -8.623 1.00 78.06 200 LYS A O 1
ATOM 1617 N N . PHE A 1 201 ? 5.000 19.251 -7.497 1.00 76.06 201 PHE A N 1
ATOM 1618 C CA . PHE A 1 201 ? 5.488 17.931 -7.910 1.00 76.06 201 PHE A CA 1
ATOM 1619 C C . PHE A 1 201 ? 5.350 17.716 -9.419 1.00 76.06 201 PHE A C 1
ATOM 1621 O O . PHE A 1 201 ? 6.308 17.290 -10.063 1.00 76.06 201 PHE A O 1
ATOM 1628 N N . SER A 1 202 ? 4.213 18.096 -10.008 1.00 75.25 202 SER A N 1
ATOM 1629 C CA . SER A 1 202 ? 4.024 18.038 -11.463 1.00 75.25 202 SER A CA 1
ATOM 1630 C C . SER A 1 202 ? 5.000 18.957 -12.210 1.00 75.25 202 SER A C 1
ATOM 1632 O O . SER A 1 202 ? 5.568 18.557 -13.225 1.00 75.25 202 SER A O 1
ATOM 1634 N N . GLY A 1 203 ? 5.242 20.169 -11.700 1.00 80.00 203 GLY A N 1
ATOM 1635 C CA . GLY A 1 203 ? 6.200 21.111 -12.285 1.00 80.00 203 GLY A CA 1
ATOM 1636 C C . GLY A 1 203 ? 7.645 20.612 -12.214 1.00 80.00 203 GLY A C 1
ATOM 1637 O O . GLY A 1 203 ? 8.349 20.620 -13.224 1.00 80.00 203 GLY A O 1
ATOM 1638 N N . ALA A 1 204 ? 8.074 20.111 -11.050 1.00 81.06 204 ALA A N 1
ATOM 1639 C CA . ALA A 1 204 ? 9.401 19.522 -10.868 1.00 81.06 204 ALA A CA 1
ATOM 1640 C C . ALA A 1 204 ? 9.611 18.305 -11.781 1.00 81.06 204 ALA A C 1
ATOM 1642 O O . ALA A 1 204 ? 10.657 18.179 -12.416 1.00 81.06 204 ALA A O 1
ATOM 1643 N N . ARG A 1 205 ? 8.590 17.451 -11.908 1.00 78.94 205 ARG A N 1
ATOM 1644 C CA . ARG A 1 205 ? 8.588 16.295 -12.808 1.00 78.94 205 ARG A CA 1
ATOM 1645 C C . ARG A 1 205 ? 8.821 16.692 -14.263 1.00 78.94 205 ARG A C 1
ATOM 1647 O O . ARG A 1 205 ? 9.711 16.143 -14.905 1.00 78.94 205 ARG A O 1
ATOM 1654 N N . ILE A 1 206 ? 8.046 17.649 -14.775 1.00 82.75 206 ILE A N 1
ATOM 1655 C CA . ILE A 1 206 ? 8.162 18.105 -16.168 1.00 82.75 206 ILE A CA 1
ATOM 1656 C C . ILE A 1 206 ? 9.536 18.745 -16.414 1.00 82.75 206 ILE A C 1
ATOM 1658 O O . ILE A 1 206 ? 10.164 18.476 -17.436 1.00 82.75 206 ILE A O 1
ATOM 1662 N N . ALA A 1 207 ? 10.044 19.537 -15.464 1.00 84.19 207 ALA A N 1
ATOM 1663 C CA . ALA A 1 207 ? 11.367 20.149 -15.577 1.00 84.19 207 ALA A CA 1
ATOM 1664 C C . ALA A 1 207 ? 12.496 19.103 -15.634 1.00 84.19 207 ALA A C 1
ATOM 1666 O O . ALA A 1 207 ? 13.384 19.196 -16.484 1.00 84.19 207 ALA A O 1
ATOM 1667 N N . LEU A 1 208 ? 12.443 18.080 -14.773 1.00 83.56 208 LEU A N 1
ATOM 1668 C CA . LEU A 1 208 ? 13.405 16.973 -14.776 1.00 83.56 208 LEU A CA 1
ATOM 1669 C C . LEU A 1 208 ? 13.310 16.134 -16.057 1.00 83.56 208 LEU A C 1
ATOM 1671 O O . LEU A 1 208 ? 14.342 15.780 -16.628 1.00 83.56 208 LEU A O 1
ATOM 1675 N N . ALA A 1 209 ? 12.094 15.871 -16.549 1.00 81.88 209 ALA A N 1
ATOM 1676 C CA . ALA A 1 209 ? 11.881 15.177 -17.816 1.00 81.88 209 ALA A CA 1
ATOM 1677 C C . ALA A 1 209 ? 12.511 15.952 -18.985 1.00 81.88 209 ALA A C 1
ATOM 1679 O O . ALA A 1 209 ? 13.252 15.371 -19.780 1.00 81.88 209 ALA A O 1
ATOM 1680 N N . GLN A 1 210 ? 12.319 17.272 -19.040 1.00 84.19 210 GLN A N 1
ATOM 1681 C CA . GLN A 1 210 ? 12.899 18.105 -20.091 1.00 84.19 210 GLN A CA 1
ATOM 1682 C C . GLN A 1 210 ? 14.431 18.137 -20.027 1.00 84.19 210 GLN A C 1
ATOM 1684 O O . GLN A 1 210 ? 15.097 18.028 -21.057 1.00 84.19 210 GLN A O 1
ATOM 1689 N N . LEU A 1 211 ? 15.005 18.222 -18.824 1.00 84.88 211 LEU A N 1
ATOM 1690 C CA . LEU A 1 211 ? 16.455 18.162 -18.634 1.00 84.88 211 LEU A CA 1
ATOM 1691 C C . LEU A 1 211 ? 17.023 16.805 -19.080 1.00 84.88 211 LEU A C 1
ATOM 1693 O O . LEU A 1 211 ? 18.061 16.757 -19.742 1.00 84.88 211 LEU A O 1
ATOM 1697 N N . SER A 1 212 ? 16.314 15.710 -18.789 1.00 83.38 212 SER A N 1
ATOM 1698 C CA . SER A 1 212 ? 16.703 14.371 -19.239 1.00 83.38 212 SER A CA 1
ATOM 1699 C C . SER A 1 212 ? 16.661 14.229 -20.764 1.00 83.38 212 SER A C 1
ATOM 1701 O O . SER A 1 212 ? 17.590 13.670 -21.343 1.00 83.38 212 SER A O 1
ATOM 1703 N N . ALA A 1 213 ? 15.650 14.802 -21.428 1.00 82.56 213 ALA A N 1
ATOM 1704 C CA . ALA A 1 213 ? 15.518 14.773 -22.884 1.00 82.56 213 ALA A CA 1
ATOM 1705 C C . ALA A 1 213 ? 16.666 15.524 -23.574 1.00 82.56 213 ALA A C 1
ATOM 1707 O O . ALA A 1 213 ? 17.208 15.054 -24.576 1.00 82.56 213 ALA A O 1
ATOM 1708 N N . ILE A 1 214 ? 17.083 16.657 -22.999 1.00 85.31 214 ILE A N 1
ATOM 1709 C CA . ILE A 1 214 ? 18.231 17.428 -23.484 1.00 85.31 214 ILE A CA 1
ATOM 1710 C C . ILE A 1 214 ? 19.508 16.589 -23.374 1.00 85.31 214 ILE A C 1
ATOM 1712 O O . ILE A 1 214 ? 20.199 16.408 -24.372 1.00 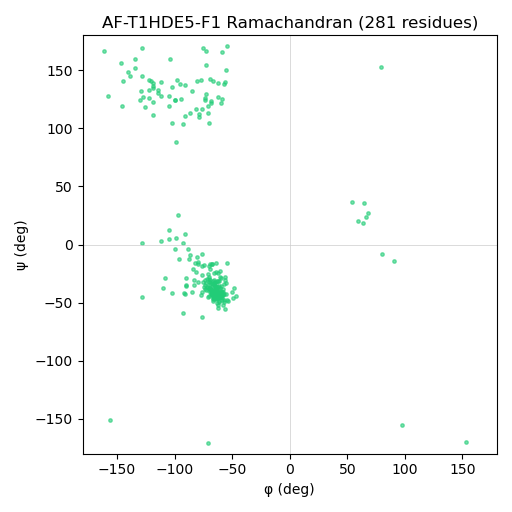85.31 214 ILE A O 1
ATOM 1716 N N . LEU A 1 215 ? 19.801 16.016 -22.200 1.00 79.62 215 LEU A N 1
ATOM 1717 C CA . LEU A 1 215 ? 20.980 15.159 -22.004 1.00 79.62 215 LEU A CA 1
ATOM 1718 C C . LEU A 1 215 ? 20.962 13.921 -22.913 1.00 79.62 215 LEU A C 1
ATOM 1720 O O . LEU A 1 215 ? 22.002 13.523 -23.444 1.00 79.62 215 LEU A O 1
ATOM 1724 N N . ALA A 1 216 ? 19.780 13.342 -23.137 1.00 78.31 216 ALA A N 1
ATOM 1725 C CA . ALA A 1 216 ? 19.617 12.167 -23.977 1.00 78.31 216 ALA A CA 1
ATOM 1726 C C . ALA A 1 216 ? 19.951 12.434 -25.453 1.00 78.31 216 ALA A C 1
ATOM 1728 O O . ALA A 1 216 ? 20.448 11.538 -26.134 1.00 78.31 216 ALA A O 1
ATOM 1729 N N . ALA A 1 217 ? 19.743 13.662 -25.938 1.00 79.75 217 ALA A N 1
ATOM 1730 C CA . ALA A 1 217 ? 20.092 14.049 -27.304 1.00 79.75 217 ALA A CA 1
ATOM 1731 C C . ALA A 1 217 ? 21.614 14.144 -27.537 1.00 79.75 217 ALA A C 1
ATOM 1733 O O . ALA A 1 217 ? 22.080 13.908 -28.651 1.00 79.75 217 ALA A O 1
ATOM 1734 N N . PHE A 1 218 ? 22.406 14.444 -26.500 1.00 80.38 218 PHE A N 1
ATOM 1735 C CA . PHE A 1 218 ? 23.864 14.585 -26.621 1.00 80.38 218 PHE A CA 1
ATOM 1736 C C . PHE A 1 218 ? 24.618 13.252 -26.561 1.00 80.38 218 PHE A C 1
ATOM 1738 O O . PHE A 1 218 ? 25.664 13.111 -27.199 1.00 80.38 218 PHE A O 1
ATOM 1745 N N . LEU A 1 219 ? 24.094 12.265 -25.825 1.00 75.44 219 LEU A N 1
ATOM 1746 C CA . LEU A 1 219 ? 24.795 11.002 -25.563 1.00 75.44 219 LEU A CA 1
ATOM 1747 C C . LEU A 1 219 ? 25.163 10.230 -26.850 1.00 75.44 219 LEU A C 1
ATOM 1749 O O . LEU A 1 219 ? 26.330 9.857 -26.997 1.00 75.44 219 LEU A O 1
ATOM 1753 N N . PRO A 1 220 ? 24.243 10.034 -27.821 1.00 72.12 220 PRO A N 1
ATOM 1754 C CA . PRO A 1 220 ? 24.567 9.342 -29.067 1.00 72.12 220 PRO A CA 1
ATOM 1755 C C . PRO A 1 220 ? 25.577 10.117 -29.918 1.00 72.12 220 PRO A C 1
ATOM 1757 O O . PRO A 1 220 ? 26.435 9.508 -30.548 1.00 72.12 220 PRO A O 1
ATOM 1760 N N . GLY A 1 221 ? 25.520 11.454 -29.910 1.00 73.00 221 GLY A N 1
ATOM 1761 C CA . GLY A 1 221 ? 26.445 12.302 -30.668 1.00 73.00 221 GLY A CA 1
ATOM 1762 C C . GLY A 1 221 ? 27.893 12.194 -30.181 1.00 73.00 221 GLY A C 1
ATOM 1763 O O . GLY A 1 221 ? 28.812 12.096 -30.993 1.00 73.00 221 GLY A O 1
ATOM 1764 N N . ILE A 1 222 ? 28.098 12.137 -28.862 1.00 76.19 222 ILE A N 1
ATOM 1765 C CA . ILE A 1 222 ? 29.424 11.941 -28.253 1.00 76.19 222 ILE A CA 1
ATOM 1766 C C . ILE A 1 222 ? 29.955 10.532 -28.559 1.00 76.19 222 ILE A C 1
ATOM 1768 O O . ILE A 1 222 ? 31.112 10.377 -28.949 1.00 76.19 222 ILE A O 1
ATOM 1772 N N . LEU A 1 223 ? 29.100 9.511 -28.445 1.00 69.50 223 LEU A N 1
ATOM 1773 C CA . LEU A 1 223 ? 29.457 8.116 -28.728 1.00 69.50 223 LEU A CA 1
ATOM 1774 C C . LEU A 1 223 ? 29.810 7.884 -30.205 1.00 69.50 223 LEU A C 1
ATOM 1776 O O . LEU A 1 223 ? 30.807 7.223 -30.493 1.00 69.50 223 LEU A O 1
ATOM 1780 N N . LEU A 1 224 ? 29.056 8.473 -31.138 1.00 70.12 224 LEU A N 1
ATOM 1781 C CA . LEU A 1 224 ? 29.331 8.393 -32.579 1.00 70.12 224 LEU A CA 1
ATOM 1782 C C . LEU A 1 224 ? 30.622 9.121 -32.980 1.00 70.12 224 LEU A C 1
ATOM 1784 O O . LEU A 1 224 ? 31.302 8.689 -33.909 1.00 70.12 224 LEU A O 1
ATOM 1788 N N . SER A 1 225 ? 30.977 10.199 -32.275 1.00 69.81 225 SER A N 1
ATOM 1789 C CA . SER A 1 225 ? 32.243 10.917 -32.477 1.00 69.81 225 SER A CA 1
ATOM 1790 C C . SER A 1 225 ? 33.460 10.079 -32.057 1.00 69.81 225 SER A C 1
ATOM 1792 O O . SER A 1 225 ? 34.509 10.155 -32.690 1.00 69.81 225 SER A O 1
ATOM 1794 N N . HIS A 1 226 ? 33.318 9.245 -31.019 1.00 70.62 226 HIS A N 1
ATOM 1795 C CA . HIS A 1 226 ? 34.423 8.453 -30.469 1.00 70.62 226 HIS A CA 1
ATOM 1796 C C . HIS A 1 226 ? 34.588 7.068 -31.122 1.00 70.62 226 HIS A C 1
ATOM 1798 O O . HIS A 1 226 ? 35.713 6.611 -31.294 1.00 70.62 226 HIS A O 1
ATOM 1804 N N . PHE A 1 227 ? 33.488 6.404 -31.505 1.00 66.56 227 PHE A N 1
ATOM 1805 C CA . PHE A 1 227 ? 33.504 5.030 -32.042 1.00 66.56 227 PHE A CA 1
ATOM 1806 C C . PHE A 1 227 ? 33.414 4.921 -33.576 1.00 66.56 227 PHE A C 1
ATOM 1808 O O . PHE A 1 227 ? 33.528 3.819 -34.114 1.00 66.56 227 PHE A O 1
ATOM 1815 N N . GLY A 1 228 ? 33.244 6.041 -34.285 1.00 60.38 228 GLY A N 1
ATOM 1816 C CA . GLY A 1 228 ? 33.123 6.062 -35.745 1.00 60.38 228 GLY A CA 1
ATOM 1817 C C . GLY A 1 228 ? 31.727 5.663 -36.247 1.00 60.38 228 GLY A C 1
ATOM 1818 O O . GLY A 1 228 ? 30.982 4.942 -35.587 1.00 60.38 228 GLY A O 1
ATOM 1819 N N . LYS A 1 229 ? 31.354 6.170 -37.430 1.00 61.28 229 LYS A N 1
ATOM 1820 C CA . LYS A 1 229 ? 29.993 6.082 -38.001 1.00 61.28 229 LYS A CA 1
ATOM 1821 C C . LYS A 1 229 ? 29.620 4.710 -38.582 1.00 61.28 229 LYS A C 1
ATOM 1823 O O . LYS A 1 229 ? 28.453 4.509 -38.902 1.00 61.28 229 LYS A O 1
ATOM 1828 N N . ASP A 1 230 ? 30.574 3.787 -38.687 1.00 60.50 230 ASP A N 1
ATOM 1829 C CA . ASP A 1 230 ? 30.428 2.560 -39.486 1.00 60.50 230 ASP A CA 1
ATOM 1830 C C . ASP A 1 230 ? 30.050 1.310 -38.669 1.00 60.50 230 ASP A C 1
ATOM 1832 O O . ASP A 1 230 ? 29.973 0.216 -39.217 1.00 60.50 230 ASP A O 1
ATOM 1836 N N . ASN A 1 231 ? 29.777 1.451 -37.365 1.00 60.69 231 ASN A N 1
ATOM 1837 C CA . ASN A 1 231 ? 29.418 0.337 -36.482 1.00 60.69 231 ASN A CA 1
ATOM 1838 C C . ASN A 1 231 ? 28.045 0.557 -35.823 1.00 60.69 231 ASN A C 1
ATOM 1840 O O . ASN A 1 231 ? 27.726 1.664 -35.399 1.00 60.69 231 ASN A O 1
ATOM 1844 N N . SER A 1 232 ? 27.244 -0.505 -35.678 1.00 64.69 232 SER A N 1
ATOM 1845 C CA . SER A 1 232 ? 25.946 -0.519 -34.962 1.00 64.69 232 SER A CA 1
ATOM 1846 C C . SER A 1 232 ? 26.094 -0.611 -33.432 1.00 64.69 232 SER A C 1
ATOM 1848 O O . SER A 1 232 ? 25.189 -0.274 -32.667 1.00 64.69 232 SER A O 1
ATOM 1850 N N . ILE A 1 233 ? 27.284 -1.003 -32.981 1.00 68.62 233 ILE A N 1
ATOM 1851 C CA . ILE A 1 233 ? 27.690 -1.194 -31.585 1.00 68.62 233 ILE A CA 1
ATOM 1852 C C . ILE A 1 233 ? 27.534 0.070 -30.695 1.00 68.62 233 ILE A C 1
ATOM 1854 O O . ILE A 1 233 ? 27.089 -0.065 -29.552 1.00 68.62 233 ILE A O 1
ATOM 1858 N N . PRO A 1 234 ? 27.814 1.308 -31.160 1.00 73.25 234 PRO A N 1
ATOM 1859 C CA . PRO A 1 234 ? 27.635 2.525 -30.359 1.00 73.25 234 PRO A CA 1
ATOM 1860 C C . PRO A 1 234 ? 26.176 2.779 -29.969 1.00 73.25 234 PRO A C 1
ATOM 1862 O O . PRO A 1 234 ? 25.908 3.307 -28.888 1.00 73.25 234 PRO A O 1
ATOM 1865 N N . PHE A 1 235 ? 25.220 2.365 -30.809 1.00 72.25 235 PHE A N 1
ATOM 1866 C CA . PHE A 1 235 ? 23.798 2.475 -30.493 1.00 72.25 235 PHE A CA 1
ATOM 1867 C C . PHE A 1 235 ? 23.409 1.502 -29.383 1.00 72.25 235 PHE A C 1
ATOM 1869 O O . PHE A 1 235 ? 22.782 1.930 -28.414 1.00 72.25 235 PHE A O 1
ATOM 1876 N N . PHE A 1 236 ? 23.868 0.250 -29.449 1.00 74.88 236 PHE A N 1
ATOM 1877 C CA . PHE A 1 236 ? 23.665 -0.729 -28.380 1.00 74.88 236 PHE A CA 1
ATOM 1878 C C . PHE A 1 236 ? 24.214 -0.230 -27.033 1.00 74.88 236 PHE A C 1
ATOM 1880 O O . PHE A 1 236 ? 23.482 -0.198 -26.042 1.00 74.88 236 PHE A O 1
ATOM 1887 N N . TYR A 1 237 ? 25.459 0.265 -26.997 1.00 76.38 237 TYR A N 1
ATOM 1888 C CA . TYR A 1 237 ? 26.044 0.809 -25.766 1.00 76.38 237 TYR A CA 1
ATOM 1889 C C . TYR A 1 237 ? 25.315 2.054 -25.255 1.00 76.38 237 TYR A C 1
ATOM 1891 O O . TYR A 1 237 ? 25.099 2.174 -24.050 1.00 76.38 237 TYR A O 1
ATOM 1899 N N . SER A 1 238 ? 24.880 2.957 -26.142 1.00 74.88 238 SER A N 1
ATOM 1900 C CA . SER A 1 238 ? 24.099 4.129 -25.727 1.00 74.88 238 SER A CA 1
ATOM 1901 C C . SER A 1 238 ? 22.809 3.718 -25.008 1.00 74.88 238 SER A C 1
ATOM 1903 O O . SER A 1 238 ? 22.491 4.261 -23.952 1.00 74.88 238 SER A O 1
ATOM 1905 N N . ARG A 1 239 ? 22.096 2.708 -25.529 1.00 78.06 239 ARG A N 1
ATOM 1906 C CA . ARG A 1 239 ? 20.826 2.231 -24.963 1.00 78.06 239 ARG A CA 1
ATOM 1907 C C . ARG A 1 239 ? 21.021 1.406 -23.696 1.00 78.06 239 ARG A C 1
ATOM 1909 O O . ARG A 1 239 ? 20.207 1.548 -22.790 1.00 78.06 239 ARG A O 1
ATOM 1916 N N . LEU A 1 240 ? 22.126 0.671 -23.581 1.00 83.50 240 LEU A N 1
ATOM 1917 C CA . LEU A 1 240 ? 22.521 0.006 -22.338 1.00 83.50 240 LEU A CA 1
ATOM 1918 C C . LEU A 1 240 ? 22.779 1.014 -21.210 1.00 83.50 240 LEU A C 1
ATOM 1920 O O . LEU A 1 240 ? 22.323 0.827 -20.083 1.00 83.50 240 LEU A O 1
ATOM 1924 N N . VAL A 1 241 ? 23.469 2.116 -21.513 1.00 83.12 241 VAL A N 1
ATOM 1925 C CA . VAL A 1 241 ? 23.699 3.193 -20.540 1.00 83.12 241 VAL A CA 1
ATOM 1926 C C . VAL A 1 241 ? 22.373 3.837 -20.127 1.00 83.12 241 VAL A C 1
ATOM 1928 O O . VAL A 1 241 ? 22.116 3.984 -18.932 1.00 83.12 241 VAL A O 1
ATOM 1931 N N . PHE A 1 242 ? 21.486 4.145 -21.081 1.00 81.62 242 PHE A N 1
ATOM 1932 C CA . PHE A 1 242 ? 20.157 4.674 -20.758 1.00 81.62 242 PHE A CA 1
ATOM 1933 C C . PHE A 1 242 ? 19.308 3.693 -19.941 1.00 81.62 242 PHE A C 1
ATOM 1935 O O . PHE A 1 242 ? 18.679 4.122 -18.975 1.00 81.62 242 PHE A O 1
ATOM 1942 N N . SER A 1 243 ? 19.317 2.391 -20.255 1.00 82.81 243 SER A N 1
ATOM 1943 C CA . SER A 1 243 ? 18.538 1.398 -19.504 1.00 82.81 243 SER A CA 1
ATOM 1944 C C . SER A 1 243 ? 19.013 1.279 -18.056 1.00 82.81 243 SER A C 1
ATOM 1946 O O . SER A 1 243 ? 18.186 1.190 -17.154 1.00 82.81 243 SER A O 1
ATOM 1948 N N . VAL A 1 244 ? 20.330 1.335 -17.810 1.00 85.75 244 VAL A N 1
ATOM 1949 C CA . VAL A 1 244 ? 20.905 1.315 -16.450 1.00 85.75 244 VAL A CA 1
ATOM 1950 C C . VAL A 1 244 ? 20.537 2.579 -15.671 1.00 85.75 244 VAL A C 1
ATOM 1952 O O . VAL A 1 244 ? 20.144 2.494 -14.505 1.00 85.75 244 VAL A O 1
ATOM 1955 N N . ILE A 1 245 ? 20.614 3.752 -16.307 1.00 85.31 245 ILE A N 1
ATOM 1956 C CA . ILE A 1 245 ? 20.201 5.018 -15.689 1.00 85.31 245 ILE A CA 1
ATOM 1957 C C . ILE A 1 245 ? 18.707 4.976 -15.341 1.00 85.31 245 ILE A C 1
ATOM 1959 O O . ILE A 1 245 ? 18.344 5.254 -14.200 1.00 85.31 245 ILE A O 1
ATOM 1963 N N . CYS A 1 246 ? 17.843 4.570 -16.275 1.00 81.88 246 CYS A N 1
ATOM 1964 C CA . CYS A 1 246 ? 16.404 4.443 -16.033 1.00 81.88 246 CYS A CA 1
ATOM 1965 C C . CYS A 1 246 ? 16.088 3.419 -14.936 1.00 81.88 246 CYS A C 1
ATOM 1967 O O . CYS A 1 246 ? 15.295 3.722 -14.050 1.00 81.88 246 CYS A O 1
ATOM 1969 N N . ALA A 1 247 ? 16.741 2.253 -14.926 1.00 83.75 247 ALA A N 1
ATOM 1970 C CA . ALA A 1 247 ? 16.570 1.258 -13.867 1.00 83.75 247 ALA A CA 1
ATOM 1971 C C . ALA A 1 247 ? 16.981 1.809 -12.490 1.00 83.75 247 ALA A C 1
ATOM 1973 O O . ALA A 1 247 ? 16.290 1.574 -11.498 1.00 83.75 247 ALA A O 1
ATOM 1974 N N . THR A 1 248 ? 18.057 2.599 -12.430 1.00 85.25 248 THR A N 1
ATOM 1975 C CA . THR A 1 248 ? 18.512 3.254 -11.193 1.00 85.25 248 THR A CA 1
ATOM 1976 C C . THR A 1 248 ? 17.498 4.295 -10.718 1.00 85.25 248 THR A C 1
ATOM 1978 O O . THR A 1 248 ? 17.130 4.302 -9.546 1.00 85.25 248 THR A O 1
ATOM 1981 N N . VAL A 1 249 ? 16.988 5.136 -11.625 1.00 82.25 249 VAL A N 1
ATOM 1982 C CA . VAL A 1 249 ? 15.954 6.132 -11.301 1.00 82.25 249 VAL A CA 1
ATOM 1983 C C . VAL A 1 249 ? 14.668 5.455 -10.833 1.00 82.25 249 VAL A C 1
ATOM 1985 O O . VAL A 1 249 ? 14.127 5.860 -9.813 1.00 82.25 249 VAL A O 1
ATOM 1988 N N . LEU A 1 250 ? 14.201 4.402 -11.507 1.00 79.75 250 LEU A N 1
ATOM 1989 C CA . LEU A 1 250 ? 13.010 3.653 -11.087 1.00 79.75 250 LEU A CA 1
ATOM 1990 C C . LEU A 1 250 ? 13.206 2.957 -9.738 1.00 79.75 250 LEU A C 1
ATOM 1992 O O . LEU A 1 250 ? 12.273 2.899 -8.945 1.00 79.75 250 LEU A O 1
ATOM 1996 N N . THR A 1 251 ? 14.419 2.487 -9.446 1.00 81.31 251 THR A N 1
ATOM 1997 C CA . THR A 1 251 ? 14.762 1.927 -8.132 1.00 81.31 251 THR A CA 1
ATOM 1998 C C . THR A 1 251 ? 14.706 3.004 -7.048 1.00 81.31 251 THR A C 1
ATOM 2000 O O . THR A 1 251 ? 14.126 2.780 -5.990 1.00 81.31 251 THR A O 1
ATOM 2003 N N . LEU A 1 252 ? 15.245 4.199 -7.313 1.00 81.31 252 LEU A N 1
ATOM 2004 C CA . LEU A 1 252 ? 15.119 5.337 -6.399 1.00 81.31 252 LEU A CA 1
ATOM 2005 C C . LEU A 1 252 ? 13.655 5.740 -6.219 1.00 81.31 252 LEU A C 1
ATOM 2007 O O . LEU A 1 252 ? 13.217 5.917 -5.090 1.00 81.31 252 LEU A O 1
ATOM 2011 N N . VAL A 1 253 ? 12.881 5.818 -7.301 1.00 76.19 253 VAL A N 1
ATOM 2012 C CA . VAL A 1 253 ? 11.439 6.073 -7.228 1.00 76.19 253 VAL A CA 1
ATOM 2013 C C . VAL A 1 253 ? 10.781 5.014 -6.355 1.00 76.19 253 VAL A C 1
ATOM 2015 O O . VAL A 1 253 ? 10.079 5.389 -5.436 1.00 76.19 253 VAL A O 1
ATOM 2018 N N . TYR A 1 254 ? 11.059 3.726 -6.536 1.00 73.81 254 TYR A N 1
ATOM 2019 C CA . TYR A 1 254 ? 10.498 2.670 -5.691 1.00 73.81 254 TYR A CA 1
ATOM 2020 C C . TYR A 1 254 ? 10.831 2.845 -4.198 1.00 73.81 254 TYR A C 1
ATOM 2022 O O . TYR A 1 254 ? 9.951 2.699 -3.357 1.00 73.81 254 TYR A O 1
ATOM 2030 N N . PHE A 1 255 ? 12.073 3.197 -3.849 1.00 74.31 255 PHE A N 1
ATOM 2031 C CA . PHE A 1 255 ? 12.458 3.408 -2.446 1.00 74.31 255 PHE A CA 1
ATOM 2032 C C . PHE A 1 255 ? 11.891 4.694 -1.832 1.00 74.31 255 PHE A C 1
ATOM 2034 O O . PHE A 1 255 ? 11.623 4.726 -0.633 1.00 74.31 255 PHE A O 1
ATOM 2041 N N . PHE A 1 256 ? 11.743 5.754 -2.627 1.00 70.94 256 PHE A N 1
ATOM 2042 C CA . PHE A 1 256 ? 11.291 7.066 -2.156 1.00 70.94 256 PHE A CA 1
ATOM 2043 C C . PHE A 1 256 ? 9.790 7.304 -2.352 1.00 70.94 256 PHE A C 1
ATOM 2045 O O . PHE A 1 256 ? 9.248 8.263 -1.805 1.00 70.94 256 PHE A O 1
ATOM 2052 N N . THR A 1 257 ? 9.111 6.455 -3.121 1.00 67.31 257 THR A N 1
ATOM 2053 C CA . THR A 1 257 ? 7.671 6.547 -3.350 1.00 67.31 257 THR A CA 1
ATOM 2054 C C . THR A 1 257 ? 6.939 5.968 -2.157 1.00 67.31 257 THR A C 1
ATOM 2056 O O . THR A 1 257 ? 6.963 4.766 -1.902 1.00 67.31 257 THR A O 1
ATOM 2059 N N . TRP A 1 258 ? 6.260 6.853 -1.438 1.00 56.16 258 TRP A N 1
ATOM 2060 C CA . TRP A 1 258 ? 5.360 6.495 -0.359 1.00 56.16 258 TRP A CA 1
ATOM 2061 C C . TRP A 1 258 ? 3.953 6.318 -0.934 1.00 56.16 258 TRP A C 1
ATOM 2063 O O . TRP A 1 258 ? 3.323 7.289 -1.353 1.00 56.16 258 TRP A O 1
ATOM 2073 N N . GLU A 1 259 ? 3.456 5.082 -0.973 1.00 56.16 259 GLU A N 1
ATOM 2074 C CA . GLU A 1 259 ? 2.021 4.851 -1.156 1.00 56.16 259 GLU A CA 1
ATOM 2075 C C . GLU A 1 259 ? 1.334 5.281 0.145 1.00 56.16 259 GLU A C 1
ATOM 2077 O O . GLU A 1 259 ? 1.641 4.778 1.229 1.00 56.16 259 GLU A O 1
ATOM 2082 N N . ARG A 1 260 ? 0.447 6.272 0.048 1.00 47.03 260 ARG A N 1
ATOM 2083 C CA . ARG A 1 260 ? -0.315 6.764 1.192 1.00 47.03 260 ARG A CA 1
ATOM 2084 C C . ARG A 1 260 ? -1.181 5.610 1.718 1.00 47.03 260 ARG A C 1
ATOM 2086 O O . ARG A 1 260 ? -1.893 5.003 0.916 1.00 47.03 260 ARG A O 1
ATOM 2093 N N . PRO A 1 261 ? -1.121 5.261 3.015 1.00 49.09 261 PRO A N 1
ATOM 2094 C CA . PRO A 1 261 ? -2.033 4.266 3.565 1.00 49.09 261 PRO A CA 1
ATOM 2095 C C . PRO A 1 261 ? -3.474 4.725 3.306 1.00 49.09 261 PRO A C 1
ATOM 2097 O O . PRO A 1 261 ? -3.786 5.912 3.432 1.00 49.09 261 PRO A O 1
ATOM 2100 N N . SER A 1 262 ? -4.346 3.793 2.912 1.00 46.69 262 SER A N 1
ATOM 2101 C CA . SER A 1 262 ? -5.738 4.054 2.502 1.00 46.69 262 SER A CA 1
ATOM 2102 C C . SER A 1 262 ? -6.571 4.825 3.540 1.00 46.69 262 SER A C 1
ATOM 2104 O O . SER A 1 262 ? -7.614 5.381 3.202 1.00 46.69 262 SER A O 1
ATOM 2106 N N . GLU A 1 263 ? -6.100 4.889 4.786 1.00 45.94 263 GLU A N 1
ATOM 2107 C CA . GLU A 1 263 ? -6.704 5.600 5.914 1.00 45.94 263 GLU A CA 1
ATOM 2108 C C . GLU A 1 263 ? -6.867 7.115 5.686 1.00 45.94 263 GLU A C 1
ATOM 2110 O O . GLU A 1 263 ? -7.921 7.668 6.004 1.00 45.94 263 GLU A O 1
ATOM 2115 N N . GLU A 1 264 ? -5.889 7.807 5.085 1.00 45.09 264 GLU A N 1
ATOM 2116 C CA . GLU A 1 264 ? -5.996 9.267 4.875 1.00 45.09 264 GLU A CA 1
ATOM 2117 C C . GLU A 1 264 ? -6.935 9.627 3.713 1.00 45.09 264 GLU A C 1
ATOM 2119 O O . GLU A 1 264 ? -7.565 10.688 3.721 1.00 45.09 264 GLU A O 1
ATOM 2124 N N . MET A 1 265 ? -7.088 8.716 2.746 1.00 44.34 265 MET A N 1
ATOM 2125 C CA . MET A 1 265 ? -7.997 8.894 1.615 1.00 44.34 265 MET A CA 1
ATOM 2126 C C . MET A 1 265 ? -9.459 8.838 2.077 1.00 44.34 265 MET A C 1
ATOM 2128 O O . MET A 1 265 ? -10.282 9.587 1.559 1.00 44.34 265 MET A O 1
ATOM 2132 N N . SER A 1 266 ? -9.776 8.020 3.090 1.00 45.56 266 SER A N 1
ATOM 2133 C CA . SER A 1 266 ? -11.115 7.942 3.696 1.00 45.56 266 SER A CA 1
ATOM 2134 C C . SER A 1 266 ? -11.491 9.248 4.403 1.00 45.56 266 SER A C 1
ATOM 2136 O O . SER A 1 266 ? -12.567 9.783 4.172 1.00 45.56 266 SER A O 1
ATOM 2138 N N . ALA A 1 267 ? -10.585 9.855 5.177 1.00 49.53 267 ALA A N 1
ATOM 2139 C CA . ALA A 1 267 ? -10.879 11.118 5.863 1.00 49.53 267 ALA A CA 1
ATOM 2140 C C . ALA A 1 267 ? -11.092 12.298 4.893 1.00 49.53 267 ALA A C 1
ATOM 2142 O O . ALA A 1 267 ? -12.013 13.093 5.090 1.00 49.53 267 ALA A O 1
ATOM 2143 N N . ALA A 1 268 ? -10.276 12.395 3.837 1.00 53.12 268 ALA A N 1
ATOM 2144 C CA . ALA A 1 268 ? -10.398 13.442 2.822 1.00 53.12 268 ALA A CA 1
ATOM 2145 C C . ALA A 1 268 ? -11.598 13.219 1.881 1.00 53.12 268 ALA A C 1
ATOM 2147 O O . ALA A 1 268 ? -12.301 14.172 1.550 1.00 53.12 268 ALA A O 1
ATOM 2148 N N . SER A 1 269 ? -11.884 11.969 1.493 1.00 46.44 269 SER A N 1
ATOM 2149 C CA . SER A 1 269 ? -13.073 11.634 0.693 1.00 46.44 269 SER A CA 1
ATOM 2150 C C . SER A 1 269 ? -14.370 11.800 1.484 1.00 46.44 269 SER A C 1
ATOM 2152 O O . SER A 1 269 ? -15.307 12.372 0.944 1.00 46.44 269 SER A O 1
ATOM 2154 N N . LEU A 1 270 ? -14.410 11.441 2.774 1.00 53.09 270 LEU A N 1
ATOM 2155 C CA . LEU A 1 270 ? -15.553 11.703 3.661 1.00 53.09 270 LEU A CA 1
ATOM 2156 C C . LEU A 1 270 ? -15.785 13.204 3.891 1.00 53.09 270 LEU A C 1
ATOM 2158 O O . LEU A 1 270 ? -16.927 13.623 4.074 1.00 53.09 270 LEU A O 1
ATOM 2162 N N . GLN A 1 271 ? -14.726 14.024 3.900 1.00 56.62 271 GLN A N 1
ATOM 2163 C CA . GLN A 1 271 ? -14.852 15.486 3.948 1.00 56.62 271 GLN A CA 1
ATOM 2164 C C . GLN A 1 271 ? -15.377 16.048 2.626 1.00 56.62 271 GLN A C 1
ATOM 2166 O O . GLN A 1 271 ? -16.315 16.838 2.650 1.00 56.62 271 GLN A O 1
ATOM 2171 N N . ALA A 1 272 ? -14.853 15.593 1.486 1.00 61.47 272 ALA A N 1
ATOM 2172 C CA . ALA A 1 272 ? -15.340 16.003 0.169 1.00 61.47 272 ALA A CA 1
ATOM 2173 C C . ALA A 1 272 ? -16.793 15.555 -0.080 1.00 61.47 272 ALA A C 1
ATOM 2175 O O . ALA A 1 272 ? -17.587 16.309 -0.638 1.00 61.47 272 ALA A O 1
ATOM 2176 N N . GLU A 1 273 ? -17.169 14.357 0.374 1.00 56.19 273 GLU A N 1
ATOM 2177 C CA . GLU A 1 273 ? -18.533 13.835 0.284 1.00 56.19 273 GLU A CA 1
ATOM 2178 C C . GLU A 1 273 ? -19.489 14.629 1.179 1.00 56.19 273 GLU A C 1
ATOM 2180 O O . GLU A 1 273 ? -20.554 15.017 0.699 1.00 56.19 273 GLU A O 1
ATOM 2185 N N . LYS A 1 274 ? -19.082 14.977 2.414 1.00 55.88 274 LYS A N 1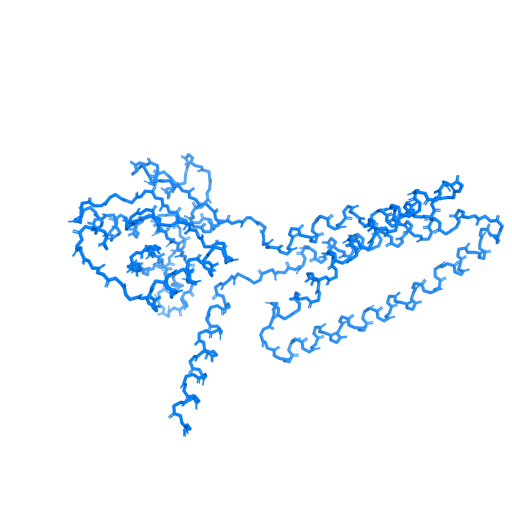
ATOM 2186 C CA . LYS A 1 274 ? -19.826 15.901 3.294 1.00 55.88 274 LYS A CA 1
ATOM 2187 C C . LYS A 1 274 ? -19.997 17.288 2.680 1.00 55.88 274 LYS A C 1
ATOM 2189 O O . LYS A 1 274 ? -21.101 17.820 2.695 1.00 55.88 274 LYS A O 1
ATOM 2194 N N . GLU A 1 275 ? -18.945 17.857 2.095 1.00 61.09 275 GLU A N 1
ATOM 2195 C CA . GLU A 1 275 ? -19.020 19.163 1.428 1.00 61.09 275 GLU A CA 1
ATOM 2196 C C . GLU A 1 275 ? -19.949 19.134 0.204 1.00 61.09 275 GLU A C 1
ATOM 2198 O O . GLU A 1 275 ? -20.699 20.084 -0.025 1.00 61.09 275 GLU A O 1
ATOM 2203 N N . LEU A 1 276 ? -19.968 18.029 -0.549 1.00 58.06 276 LEU A N 1
ATOM 2204 C CA . LEU A 1 276 ? -20.899 17.814 -1.661 1.00 58.06 276 LEU A CA 1
ATOM 2205 C C . LEU A 1 276 ? -22.347 17.613 -1.184 1.00 58.06 276 LEU A C 1
ATOM 2207 O O . LEU A 1 276 ? -23.267 18.133 -1.820 1.00 58.06 276 LEU A O 1
ATOM 2211 N N . THR A 1 277 ? -22.570 16.919 -0.061 1.00 53.62 277 THR A N 1
ATOM 2212 C CA . THR A 1 277 ? -23.920 16.775 0.520 1.00 53.62 277 THR A CA 1
ATOM 2213 C C . THR A 1 277 ? -24.446 18.111 1.052 1.00 53.62 277 THR A C 1
ATOM 2215 O O . THR A 1 277 ? -25.604 18.467 0.820 1.00 53.62 277 THR A O 1
ATOM 2218 N N . ASP A 1 278 ? -23.582 18.897 1.693 1.00 56.94 278 ASP A N 1
ATOM 2219 C CA . ASP A 1 278 ? -23.923 20.221 2.217 1.00 56.94 278 ASP A CA 1
ATOM 2220 C C . ASP A 1 278 ? -24.155 21.252 1.098 1.00 56.94 278 ASP A C 1
ATOM 2222 O O . ASP A 1 278 ? -25.004 22.139 1.236 1.00 56.94 278 ASP A O 1
ATOM 2226 N N . ALA A 1 279 ? -23.448 21.131 -0.031 1.00 58.91 279 ALA A N 1
ATOM 2227 C CA . ALA A 1 279 ? -23.655 21.967 -1.213 1.00 58.91 279 ALA A CA 1
ATOM 2228 C C . ALA A 1 279 ? -24.956 21.620 -1.958 1.00 58.91 279 ALA A C 1
ATOM 2230 O O . ALA A 1 279 ? -25.672 22.526 -2.384 1.00 58.91 279 ALA A O 1
ATOM 2231 N N . GLY A 1 280 ? -25.300 20.332 -2.067 1.00 49.91 280 GLY A N 1
ATOM 2232 C CA . GLY A 1 280 ? -26.546 19.873 -2.693 1.00 49.91 280 GLY A CA 1
ATOM 2233 C C . GLY A 1 280 ? -27.812 20.204 -1.896 1.00 49.91 280 GLY A C 1
ATOM 2234 O O . GLY A 1 280 ? -28.889 20.277 -2.471 1.00 49.91 280 GLY A O 1
ATOM 2235 N N . THR A 1 281 ? -27.690 20.459 -0.590 1.00 49.53 281 THR A N 1
ATOM 2236 C CA . THR A 1 281 ? -28.826 20.820 0.285 1.00 49.53 281 THR A CA 1
ATOM 2237 C C . THR A 1 281 ? -29.115 22.332 0.290 1.00 49.53 281 THR A C 1
ATOM 2239 O O . THR A 1 281 ? -30.124 22.777 0.835 1.00 49.53 281 THR A O 1
ATOM 2242 N N . LYS A 1 282 ? -28.235 23.149 -0.309 1.00 48.22 282 LYS A N 1
ATOM 2243 C CA . LYS A 1 282 ? -28.372 24.617 -0.394 1.00 48.22 282 LYS A CA 1
ATOM 2244 C C . LYS A 1 282 ? -28.798 25.136 -1.775 1.00 48.22 282 LYS A C 1
ATOM 2246 O O . LYS A 1 282 ? -28.844 26.355 -1.951 1.00 48.22 282 LYS A O 1
ATOM 2251 N N . ALA A 1 283 ? -29.099 24.248 -2.721 1.00 40.94 283 ALA A N 1
ATOM 2252 C CA . ALA A 1 283 ? -29.688 24.570 -4.022 1.00 40.94 283 ALA A CA 1
ATOM 2253 C C . ALA A 1 283 ? -31.156 24.129 -4.056 1.00 40.94 283 ALA A C 1
ATOM 2255 O O . ALA A 1 283 ? -31.966 24.874 -4.650 1.00 40.94 283 ALA A O 1
#

Radius of gyration: 26.98 Å; Cα contacts (8 Å, |Δi|>4): 285; chains: 1; bounding box: 76×46×70 Å

Nearest PDB structures (foldseek):
  6qbt-assembly1_A  TM=6.389E-01  e=2.534E-06  Human T-lymphotropic virus 2
  7pel-assembly1_D  TM=6.150E-01  e=2.681E-06  Simian T-lymphotropic virus 1
  7ouf-assembly1_D  TM=5.992E-01  e=4.711E-06  Simian T-lymphotropic virus 1
  7ouf-assembly1_E  TM=5.611E-01  e=4.711E-06  Simian T-lymphotropic virus 1
  4r32-assembly1_A  TM=5.671E-01  e=6.874E-01  Homo sapiens

Secondary structure (DSSP, 8-state):
-TTTT----HHHHHHHHHHHHHHHHHTPPP--STTS-EEEEEEEEEEETTTEEEEEEEEEETTT--EEEEEESS--HHHHHHHIIIIIHHHHHHTT----EEEE-S-TTT-S-GGG-HHHHHHHHTT-EEEE--SS-TTHHHHHHHHHHTTHHHHTT-SS--HHHHHHHHHHHHHHHHHHHHHHHHHHHHH---HHHHHHHHHHHHHHHHHHHHHHHHHHHHHHHHH-TT-SHHHHHHHHHHHHHHHHHHHHHHHH--PPPHHHHHHHHHHHHHHHHHHHTT-

InterPro domains:
  IPR001584 Integrase, catalytic core [PF00665] (33-131)
  IPR012337 Ribonuclease H-like superfamily [SSF53098] (31-134)
  IPR036259 MFS transporter superfamily [G3DSA:1.20.1250.20] (135-273)
  IPR036259 MFS transporter superfamily [SSF103473] (134-268)
  IPR036397 Ribonuclease H superfamily [G3DSA:3.30.420.10] (38-134)
  IPR039672 Lactose permease-like [PTHR11328] (128-266)

Sequence (283 aa):
VAREGIVLTDAQIAALEKKAHDDEACGEIETAHPGYLGSQDTFYVGNLKGVGRIYQQTFVDTYSKVAHCKLYTNKTPLTAADLLNDSVLPFYEAQGLPVLRILTDRGTEYCGKVEQHDYQLYLAINDIEHTKGKRFGRRNFFILLGIPCMFSYSFMWVGDMGYWYYLLTYLVFDVVYTMILVPYETLVPEMTDDFKQKTKFSGARIALAQLSAILAAFLPGILLSHFGKDNSIPFFYSRLVFSVICATVLTLVYFFTWERPSEEMSAASLQAEKELTDAGTKA